Protein AF-A0A816EN63-F1 (afdb_monomer)

pLDDT: mean 78.24, std 18.58, range [27.27, 96.75]

Secondary structure (DSSP, 8-state):
-HHHHHHT----------HHHHHHHHHHHHHHHHHHHHHHHHHHHHHHT-PPP-----SS--HHHHHHHHHH-SS----B-S-SEEEGGGT--------GGGGSGGGSHHHHHHHHH---SSTTGGG-HHHHHHHHHHHHHHHHHHHHHHHHHHHHHHHH-EEE-SB---HHHHHHHHHHHHHHHHHHHHHHHHHHHHHHHHHHHHTTTTTGGGTT------------------

Organism: Adineta ricciae (NCBI:txid249248)

Sequence (234 aa):
MVKIFILKWNIFNSYSTDEYKEKNEILSTRIYIIVLFLSLTLFCSFLSFEKQIKTISFSNPSQTQFDELQNNSLDQLQCPCTQISVKYSEFIQFRPTYHQICSSIFVSSDWDKWGMNWKGQGPCSSSDFINQAHNYFYLLSEYCQLSQDLVLKELEQFYVMQYITSGVIQFKQFNSEIKSLIENFKVKTQKSLKTQLNIIQSVIFNNQLLSHLRIGMSYQIQCCNTILRSNIYR

Structure (mmCIF, N/CA/C/O backbone):
data_AF-A0A816EN63-F1
#
_entry.id   AF-A0A816EN63-F1
#
loop_
_atom_site.group_PDB
_atom_site.id
_atom_site.type_symbol
_atom_site.label_atom_id
_atom_site.label_alt_id
_atom_site.label_comp_id
_atom_site.label_asym_id
_atom_site.label_entity_id
_atom_site.label_seq_id
_atom_site.pdbx_PDB_ins_code
_atom_site.Cartn_x
_atom_site.Cartn_y
_atom_site.Cartn_z
_atom_site.occupancy
_atom_site.B_iso_or_equiv
_atom_site.auth_seq_id
_atom_site.auth_comp_id
_atom_site.auth_asym_id
_atom_site.auth_atom_id
_atom_site.pdbx_PDB_model_num
ATOM 1 N N . MET A 1 1 ? -55.232 0.204 67.627 1.00 49.00 1 MET A N 1
ATOM 2 C CA . MET A 1 1 ? -54.343 -0.854 68.163 1.00 49.00 1 MET A CA 1
ATOM 3 C C . MET A 1 1 ? -52.882 -0.677 67.744 1.00 49.00 1 MET A C 1
ATOM 5 O O . MET A 1 1 ? -52.039 -0.605 68.624 1.00 49.00 1 MET A O 1
ATOM 9 N N . VAL A 1 2 ? -52.571 -0.488 66.455 1.00 54.09 2 VAL A N 1
ATOM 10 C CA . VAL A 1 2 ? -51.182 -0.361 65.946 1.00 54.09 2 VAL A CA 1
ATOM 11 C C . VAL A 1 2 ? -50.385 0.814 66.551 1.00 54.09 2 VAL A C 1
ATOM 13 O O . VAL A 1 2 ? -49.246 0.631 66.963 1.00 54.09 2 VAL A O 1
ATOM 16 N N . LYS A 1 3 ? -50.992 2.003 66.711 1.00 54.25 3 LYS A N 1
ATOM 17 C CA . LYS A 1 3 ? -50.332 3.178 67.330 1.00 54.25 3 LYS A CA 1
ATOM 18 C C . LYS A 1 3 ? -49.832 2.929 68.761 1.00 54.25 3 LYS A C 1
ATOM 20 O O . LYS A 1 3 ? -48.777 3.429 69.126 1.00 54.25 3 LYS A O 1
ATOM 25 N N . ILE A 1 4 ? -50.579 2.164 69.560 1.00 57.09 4 ILE A N 1
ATOM 26 C CA . ILE A 1 4 ? -50.233 1.880 70.965 1.00 57.09 4 ILE A CA 1
ATOM 27 C C . ILE A 1 4 ? -49.061 0.897 71.032 1.00 57.09 4 ILE A C 1
ATOM 29 O O . ILE A 1 4 ? -48.175 1.048 71.868 1.00 57.09 4 ILE A O 1
ATOM 33 N N . PHE A 1 5 ? -49.035 -0.066 70.110 1.00 58.91 5 PHE A N 1
ATOM 34 C CA . PHE A 1 5 ? -47.978 -1.067 70.014 1.00 58.91 5 PHE A CA 1
ATOM 35 C C . PHE A 1 5 ? -46.634 -0.441 69.615 1.00 58.91 5 PHE A C 1
ATOM 37 O O . PHE A 1 5 ? -45.611 -0.739 70.218 1.00 58.91 5 PHE A O 1
ATOM 44 N N . ILE A 1 6 ? -46.653 0.509 68.672 1.00 60.31 6 ILE A N 1
ATOM 45 C CA . ILE A 1 6 ? -45.460 1.264 68.250 1.00 60.31 6 ILE A CA 1
ATOM 46 C C . ILE A 1 6 ? -44.937 2.166 69.382 1.00 60.31 6 ILE A C 1
ATOM 48 O O . ILE A 1 6 ? -43.730 2.336 69.536 1.00 60.31 6 ILE A O 1
ATOM 52 N N . LEU A 1 7 ? -45.828 2.736 70.204 1.00 61.41 7 LEU A N 1
ATOM 53 C CA . LEU A 1 7 ? -45.438 3.645 71.288 1.00 61.41 7 LEU A CA 1
ATOM 54 C C . LEU A 1 7 ? -44.690 2.950 72.436 1.00 61.41 7 LEU A C 1
ATOM 56 O O . LEU A 1 7 ? -43.852 3.604 73.059 1.00 61.41 7 LEU A O 1
ATOM 60 N N . LYS A 1 8 ? -44.965 1.661 72.687 1.00 67.69 8 LYS A N 1
ATOM 61 C CA . LYS A 1 8 ? -44.362 0.845 73.760 1.00 67.69 8 LYS A CA 1
ATOM 62 C C . LYS A 1 8 ? -43.229 -0.071 73.291 1.00 67.69 8 LYS A C 1
ATOM 64 O O . LYS A 1 8 ? -42.800 -0.946 74.037 1.00 67.69 8 LYS A O 1
ATOM 69 N N . TRP A 1 9 ? -42.775 0.075 72.050 1.00 72.06 9 TRP A N 1
ATOM 70 C CA . TRP A 1 9 ? -41.794 -0.849 71.503 1.00 72.06 9 TRP A CA 1
ATOM 71 C C . TRP A 1 9 ? -40.393 -0.555 72.054 1.00 72.06 9 TRP A C 1
ATOM 73 O O . TRP A 1 9 ? -39.875 0.552 71.900 1.00 72.06 9 TRP A O 1
ATOM 83 N N . ASN A 1 10 ? -39.808 -1.555 72.709 1.00 80.81 10 ASN A N 1
ATOM 84 C CA . ASN A 1 10 ? -38.476 -1.536 73.297 1.00 80.81 10 ASN A CA 1
ATOM 85 C C . ASN A 1 10 ? -37.739 -2.801 72.834 1.00 80.81 10 ASN A C 1
ATOM 87 O O . ASN A 1 10 ? -38.245 -3.905 73.024 1.00 80.81 10 ASN A O 1
ATOM 91 N N . ILE A 1 11 ? -36.582 -2.646 72.188 1.00 82.25 11 ILE A N 1
ATOM 92 C CA . ILE A 1 11 ? -35.767 -3.781 71.718 1.00 82.25 11 ILE A CA 1
ATOM 93 C C . ILE A 1 11 ? -34.976 -4.405 72.878 1.00 82.25 11 ILE A C 1
ATOM 95 O O . ILE A 1 11 ? -34.593 -5.574 72.816 1.00 82.25 11 ILE A O 1
ATOM 99 N N . PHE A 1 12 ? -34.739 -3.647 73.949 1.00 79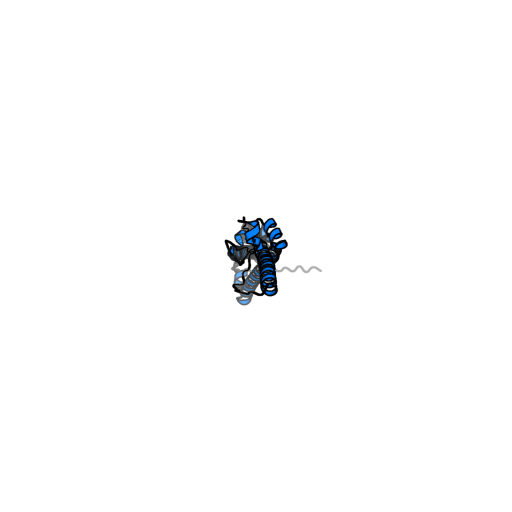.06 12 PHE A N 1
ATOM 100 C CA . PHE A 1 12 ? -34.016 -4.130 75.114 1.00 79.06 12 PHE A CA 1
ATOM 101 C C . PHE A 1 12 ? -34.919 -5.046 75.946 1.00 79.06 12 PHE A C 1
ATOM 103 O O . PHE A 1 12 ? -35.987 -4.652 76.406 1.00 79.06 12 PHE A O 1
ATOM 110 N N . ASN A 1 13 ? -34.478 -6.287 76.153 1.00 68.44 13 ASN A N 1
ATOM 111 C CA . ASN A 1 13 ? -35.171 -7.267 76.989 1.00 68.44 13 ASN A CA 1
ATOM 112 C C . ASN A 1 13 ? -34.760 -7.101 78.461 1.00 68.44 13 ASN A C 1
ATOM 114 O O . ASN A 1 13 ? -34.135 -7.988 79.046 1.00 68.44 13 ASN A O 1
ATOM 118 N N . SER A 1 14 ? -35.007 -5.921 79.032 1.00 65.44 14 SER A N 1
ATOM 119 C CA . SER A 1 14 ? -34.707 -5.652 80.437 1.00 65.44 14 SER A CA 1
ATOM 120 C C . SER A 1 14 ? -35.988 -5.773 81.272 1.00 65.44 14 SER A C 1
ATOM 122 O O . SER A 1 14 ? -36.983 -5.102 81.024 1.00 65.44 14 SER A O 1
ATOM 124 N N . TYR A 1 15 ? -35.980 -6.641 82.288 1.00 65.75 15 TYR A N 1
ATOM 125 C CA . TYR A 1 15 ? -37.052 -6.731 83.294 1.00 65.75 15 TYR A CA 1
ATOM 126 C C . TYR A 1 15 ? -36.848 -5.680 84.401 1.00 65.75 15 TYR A C 1
ATOM 128 O O . TYR A 1 15 ? -36.952 -5.971 85.591 1.00 65.75 15 TYR A O 1
ATOM 136 N N . SER A 1 16 ? -36.437 -4.473 84.010 1.00 60.72 16 SER A N 1
ATOM 137 C CA . SER A 1 16 ? -36.107 -3.379 84.920 1.00 60.72 16 SER A CA 1
ATOM 138 C C . SER A 1 16 ? -37.367 -2.837 85.595 1.00 60.72 16 SER A C 1
ATOM 140 O O . SER A 1 16 ? -38.301 -2.440 84.911 1.00 60.72 16 SER A O 1
ATOM 142 N N . THR A 1 17 ? -37.383 -2.755 86.926 1.00 66.81 17 THR A N 1
ATOM 143 C CA . THR A 1 17 ? -38.425 -2.037 87.686 1.00 66.81 17 THR A CA 1
ATOM 144 C C . THR A 1 17 ? -38.179 -0.524 87.759 1.00 66.81 17 THR A C 1
ATOM 146 O O . THR A 1 17 ? -39.012 0.206 88.292 1.00 66.81 17 THR A O 1
ATOM 149 N N . ASP A 1 18 ? -37.043 -0.049 87.233 1.00 78.31 18 ASP A N 1
ATOM 150 C CA . ASP A 1 18 ? -36.669 1.365 87.169 1.00 78.31 18 ASP A CA 1
ATOM 151 C C . ASP A 1 18 ? -37.266 2.040 85.921 1.00 78.31 18 ASP A C 1
ATOM 153 O O . ASP A 1 18 ? -36.868 1.761 84.783 1.00 78.31 18 ASP A O 1
ATOM 157 N N . GLU A 1 19 ? -38.204 2.960 86.163 1.00 79.19 19 GLU A N 1
ATOM 158 C CA . GLU A 1 19 ? -38.922 3.736 85.147 1.00 79.19 19 GLU A CA 1
ATOM 159 C C . GLU A 1 19 ? -37.983 4.619 84.302 1.00 79.19 19 GLU A C 1
ATOM 161 O O . GLU A 1 19 ? -38.233 4.854 83.116 1.00 79.19 19 GLU A O 1
ATOM 166 N N . TYR A 1 20 ? -36.882 5.113 84.882 1.00 81.75 20 TYR A N 1
ATOM 167 C CA . TYR A 1 20 ? -35.918 5.951 84.164 1.00 81.75 20 TYR A CA 1
ATOM 168 C C . TYR A 1 20 ? -35.149 5.136 83.122 1.00 81.75 20 TYR A C 1
ATOM 170 O O . TYR A 1 20 ? -34.936 5.581 81.988 1.00 81.75 20 TYR A O 1
ATOM 178 N N . LYS A 1 21 ? -34.780 3.906 83.487 1.00 81.69 21 LYS A N 1
ATOM 179 C CA . LYS A 1 21 ? -34.095 2.973 82.596 1.00 81.69 21 LYS A CA 1
ATOM 180 C C . LYS A 1 21 ? -34.995 2.539 81.438 1.00 81.69 21 LYS A C 1
ATOM 182 O O . LYS A 1 21 ? -34.560 2.604 80.290 1.00 81.69 21 LYS A O 1
ATOM 187 N N . GLU A 1 22 ? -36.258 2.210 81.710 1.00 81.75 22 GLU A N 1
ATOM 188 C CA . GLU A 1 22 ? -37.233 1.831 80.675 1.00 81.75 22 GLU A CA 1
ATOM 189 C C . GLU A 1 22 ? -37.443 2.956 79.641 1.00 81.75 22 GLU A C 1
ATOM 191 O O . GLU A 1 22 ? -37.424 2.721 78.430 1.00 81.75 22 GLU A O 1
ATOM 196 N N . LYS A 1 23 ? -37.556 4.214 80.093 1.00 82.62 23 LYS A N 1
ATOM 197 C CA . LYS A 1 23 ? -37.689 5.377 79.195 1.00 82.62 23 LYS A CA 1
ATOM 198 C C . LYS A 1 23 ? -36.472 5.561 78.284 1.00 82.62 23 LYS A C 1
ATOM 200 O O . LYS A 1 23 ? -36.644 5.835 77.093 1.00 82.62 23 LYS A O 1
ATOM 205 N N . ASN A 1 24 ? -35.260 5.389 78.812 1.00 84.69 24 ASN A N 1
ATOM 206 C CA . ASN A 1 24 ? -34.030 5.496 78.023 1.00 84.69 24 ASN A CA 1
ATOM 207 C C . ASN A 1 24 ? -33.871 4.352 77.016 1.00 84.69 24 ASN A C 1
ATOM 209 O O . ASN A 1 24 ? -33.383 4.580 75.908 1.00 84.69 24 ASN A O 1
ATOM 213 N N . GLU A 1 25 ? -34.312 3.143 77.356 1.00 85.69 25 GLU A N 1
ATOM 214 C CA . GLU A 1 25 ? -34.309 1.993 76.448 1.00 85.69 25 GLU A CA 1
ATOM 215 C C . GLU A 1 25 ? -35.297 2.179 75.281 1.00 85.69 25 GLU A C 1
ATOM 217 O O . GLU A 1 25 ? -34.937 1.960 74.118 1.00 85.69 25 GLU A O 1
ATOM 222 N N . ILE A 1 26 ? -36.504 2.695 75.554 1.00 84.19 26 ILE A N 1
ATOM 223 C CA . ILE A 1 26 ? -37.482 3.066 74.516 1.00 84.19 26 ILE A CA 1
ATOM 224 C C . ILE A 1 26 ? -36.929 4.185 73.618 1.00 84.19 26 ILE A C 1
ATOM 226 O O . ILE A 1 26 ? -37.041 4.112 72.392 1.00 84.19 26 ILE A O 1
ATOM 230 N N . LEU A 1 27 ? -36.311 5.222 74.196 1.00 85.38 27 LEU A N 1
ATOM 231 C CA . LEU A 1 27 ? -35.716 6.321 73.426 1.00 85.38 27 LEU A CA 1
ATOM 232 C C . LEU A 1 27 ? -34.559 5.830 72.542 1.00 85.38 27 LEU A C 1
ATOM 234 O O . LEU A 1 27 ? -34.509 6.160 71.357 1.00 85.38 27 LEU A O 1
ATOM 238 N N . SER A 1 28 ? -33.680 4.991 73.091 1.00 88.62 28 SER A N 1
ATOM 239 C CA . SER A 1 28 ? -32.556 4.389 72.365 1.00 88.62 28 SER A CA 1
ATOM 240 C C . SER A 1 28 ? -33.037 3.489 71.228 1.00 88.62 28 SER A C 1
ATOM 242 O O . SER A 1 28 ? -32.502 3.557 70.125 1.00 88.62 28 SER A O 1
ATOM 244 N N . THR A 1 29 ? -34.105 2.717 71.454 1.00 88.38 29 THR A N 1
ATOM 245 C CA . THR A 1 29 ? -34.769 1.910 70.419 1.00 88.38 29 THR A CA 1
ATOM 246 C C . THR A 1 29 ? -35.270 2.784 69.264 1.00 88.38 29 THR A C 1
ATOM 248 O O . THR A 1 29 ? -35.043 2.465 68.097 1.00 88.38 29 THR A O 1
ATOM 251 N N . ARG A 1 30 ? -35.904 3.927 69.561 1.00 86.25 30 ARG A N 1
ATOM 252 C CA . ARG A 1 30 ? -36.389 4.864 68.530 1.00 86.25 30 ARG A CA 1
ATOM 253 C C . ARG A 1 30 ? -35.245 5.476 67.727 1.00 86.25 30 ARG A C 1
ATOM 255 O O . ARG A 1 30 ? -35.325 5.511 66.502 1.00 86.25 30 ARG A O 1
ATOM 262 N N . ILE A 1 31 ? -34.185 5.925 68.401 1.00 90.31 31 ILE A N 1
ATOM 263 C CA . ILE A 1 31 ? -32.995 6.483 67.744 1.00 90.31 31 ILE A CA 1
ATOM 264 C C . ILE A 1 31 ? -32.343 5.424 66.850 1.00 90.31 31 ILE A C 1
ATOM 266 O O . ILE A 1 31 ? -32.051 5.712 65.692 1.00 90.31 31 ILE A O 1
ATOM 270 N N . TYR A 1 32 ? -32.186 4.192 67.343 1.00 91.88 32 TYR A N 1
ATOM 271 C CA . TYR A 1 32 ? -31.631 3.082 66.568 1.00 91.88 32 TYR A CA 1
ATOM 272 C C . TYR A 1 32 ? -32.427 2.824 65.284 1.00 91.88 32 TYR A C 1
ATOM 274 O O . TYR A 1 32 ? -31.838 2.762 64.209 1.00 91.88 32 TYR A O 1
ATOM 282 N N . ILE A 1 33 ? -33.760 2.740 65.370 1.00 89.88 33 ILE A N 1
ATOM 283 C CA . ILE A 1 33 ? -34.621 2.516 64.198 1.00 89.88 33 ILE A CA 1
ATOM 284 C C . ILE A 1 33 ? -34.499 3.669 63.193 1.00 89.88 33 ILE A C 1
ATOM 286 O O . ILE A 1 33 ? -34.415 3.419 61.993 1.00 89.88 33 ILE A O 1
ATOM 290 N N . ILE A 1 34 ? -34.455 4.923 63.660 1.00 92.00 34 ILE A N 1
ATOM 291 C CA . ILE A 1 34 ? -34.279 6.096 62.786 1.00 92.00 34 ILE A CA 1
ATOM 292 C C . ILE A 1 34 ? -32.929 6.030 62.064 1.00 92.00 34 ILE A C 1
ATOM 294 O O . ILE A 1 34 ? -32.875 6.202 60.848 1.00 92.00 34 ILE A O 1
ATOM 298 N N . VAL A 1 35 ? -31.845 5.746 62.789 1.00 94.12 35 VAL A N 1
ATOM 299 C CA . VAL A 1 35 ? -30.495 5.633 62.217 1.00 94.12 35 VAL A CA 1
ATOM 300 C C . VAL A 1 35 ? -30.407 4.466 61.233 1.00 94.12 35 VAL A C 1
ATOM 302 O O . VAL A 1 35 ? -29.826 4.623 60.162 1.00 94.12 35 VAL A O 1
ATOM 305 N N . LEU A 1 36 ? -31.019 3.324 61.556 1.00 93.44 36 LEU A N 1
ATOM 306 C CA . LEU A 1 36 ? -31.084 2.156 60.678 1.00 93.44 36 LEU A CA 1
ATOM 307 C C . LEU A 1 36 ? -31.845 2.470 59.386 1.00 93.44 36 LEU A C 1
ATOM 309 O O . LEU A 1 36 ? -31.411 2.098 58.300 1.00 93.44 36 LEU A O 1
ATOM 313 N N . PHE A 1 37 ? -32.969 3.180 59.484 1.00 95.25 37 PHE A N 1
ATOM 314 C CA . PHE A 1 37 ? -33.729 3.569 58.303 1.00 95.25 37 PHE A CA 1
ATOM 315 C C . PHE A 1 37 ? -32.931 4.552 57.437 1.00 95.25 37 PHE A C 1
ATOM 317 O O . PHE A 1 37 ? -32.853 4.383 56.220 1.00 95.25 37 PHE A O 1
ATOM 324 N N . LEU A 1 38 ? -32.269 5.538 58.051 1.00 96.31 38 LEU A N 1
ATOM 325 C CA . LEU A 1 38 ? -31.403 6.488 57.347 1.00 96.31 38 LEU A CA 1
ATOM 326 C C . LEU A 1 38 ? -30.230 5.790 56.644 1.00 96.31 38 LEU A C 1
ATOM 328 O O . LEU A 1 38 ? -29.975 6.074 55.474 1.00 96.31 38 LEU A O 1
ATOM 332 N N . SER A 1 39 ? -29.551 4.852 57.311 1.00 95.81 39 SER A N 1
ATOM 333 C CA . SER A 1 39 ? -28.426 4.118 56.720 1.00 95.81 39 SER A CA 1
ATOM 334 C C . SER A 1 39 ? -28.864 3.230 55.554 1.00 95.81 39 SER A C 1
ATOM 336 O O . SER A 1 39 ? -28.215 3.242 54.508 1.00 95.81 39 SER A O 1
ATOM 338 N N . LEU A 1 40 ? -30.003 2.540 55.678 1.00 95.81 40 LEU A N 1
ATOM 339 C CA . LEU A 1 40 ? -30.596 1.760 54.589 1.00 95.81 40 LEU A CA 1
ATOM 340 C C . LEU A 1 40 ? -30.977 2.645 53.399 1.00 95.81 40 LEU A C 1
ATOM 342 O O . LEU A 1 40 ? -30.726 2.279 52.254 1.00 95.81 40 LEU A O 1
ATOM 346 N N . THR A 1 41 ? -31.531 3.832 53.653 1.00 94.69 41 THR A N 1
ATOM 347 C CA . THR A 1 41 ? -31.922 4.764 52.584 1.00 94.69 41 THR A CA 1
ATOM 348 C C . THR A 1 41 ? -30.699 5.284 51.823 1.00 94.69 41 THR A C 1
ATOM 350 O O . THR A 1 41 ? -30.710 5.328 50.591 1.00 94.69 41 THR A O 1
ATOM 353 N N . LEU A 1 42 ? -29.621 5.629 52.537 1.00 94.75 42 LEU A N 1
ATOM 354 C CA . LEU A 1 42 ? -28.346 6.030 51.937 1.00 94.75 42 LEU A CA 1
ATOM 355 C C . LEU A 1 42 ? -27.731 4.897 51.109 1.00 94.75 42 LEU A C 1
ATOM 357 O O . LEU A 1 42 ? -27.297 5.130 49.982 1.00 94.75 42 LEU A O 1
ATOM 361 N N . PHE A 1 43 ? -27.750 3.669 51.631 1.00 93.56 43 PHE A N 1
ATOM 362 C CA . PHE A 1 43 ? -27.238 2.493 50.932 1.00 93.56 43 PHE A CA 1
ATOM 363 C C . PHE A 1 43 ? -28.025 2.191 49.647 1.00 93.56 43 PHE A C 1
ATOM 365 O O . PHE A 1 43 ? -27.431 2.042 48.581 1.00 93.56 43 PHE A O 1
ATOM 372 N N . CYS A 1 44 ? -29.360 2.191 49.704 1.00 91.50 44 CYS A N 1
ATOM 373 C CA . CYS A 1 44 ? -30.211 2.003 48.524 1.00 91.50 44 CYS A CA 1
ATOM 374 C C . CYS A 1 44 ? -30.010 3.107 47.479 1.00 91.50 44 CYS A C 1
ATOM 376 O O . CYS A 1 44 ? -30.003 2.836 46.277 1.00 91.50 44 CYS A O 1
ATOM 378 N N . SER A 1 45 ? -29.828 4.350 47.930 1.00 89.31 45 SER A N 1
ATOM 379 C CA . SER A 1 45 ? -29.537 5.475 47.041 1.00 89.31 45 SER A CA 1
ATOM 380 C C . SER A 1 45 ? -28.198 5.271 46.336 1.00 89.31 45 SER A C 1
ATOM 382 O O . SER A 1 45 ? -28.137 5.384 45.117 1.00 89.31 45 SER A O 1
ATOM 384 N N . PHE A 1 46 ? -27.146 4.899 47.073 1.00 89.62 46 PHE A N 1
ATOM 385 C CA . PHE A 1 46 ? -25.823 4.618 46.512 1.00 89.62 46 PHE A CA 1
ATOM 386 C C . PHE A 1 46 ? -25.870 3.536 45.424 1.00 89.62 46 PHE A C 1
ATOM 388 O O . PHE A 1 46 ? -25.357 3.758 44.331 1.00 89.62 46 PHE A O 1
ATOM 395 N N . LEU A 1 47 ? -26.562 2.421 45.684 1.00 87.94 47 LEU A N 1
ATOM 396 C CA . LEU A 1 47 ? -26.760 1.356 44.693 1.00 87.94 47 LEU A CA 1
ATOM 397 C C . LEU A 1 47 ? -27.551 1.828 43.462 1.00 87.94 47 LEU A C 1
ATOM 399 O O . LEU A 1 47 ? -27.303 1.377 42.351 1.00 87.94 47 LEU A O 1
ATOM 403 N N . SER A 1 48 ? -28.492 2.758 43.640 1.00 83.75 48 SER A N 1
ATOM 404 C CA . SER A 1 48 ? -29.296 3.299 42.534 1.00 83.75 48 SER A CA 1
ATOM 405 C C . SER A 1 48 ? -28.519 4.279 41.647 1.00 83.75 48 SER A C 1
ATOM 407 O O . SER A 1 48 ? -28.861 4.446 40.478 1.00 83.75 48 SER A O 1
ATOM 409 N N . PHE A 1 49 ? -27.487 4.938 42.184 1.00 80.44 49 PHE A N 1
ATOM 410 C CA . PHE A 1 49 ? -26.637 5.877 41.441 1.00 80.44 49 PHE A CA 1
ATOM 411 C C . PHE A 1 49 ? -25.491 5.202 40.680 1.00 80.44 49 PHE A C 1
ATOM 413 O O . PHE A 1 49 ? -24.740 5.891 39.981 1.00 80.44 49 PHE A O 1
ATOM 420 N N . GLU A 1 50 ? -25.342 3.881 40.786 1.00 81.75 50 GLU A N 1
ATOM 421 C CA . GLU A 1 50 ? -24.311 3.157 40.059 1.00 81.75 50 GLU A CA 1
ATOM 422 C C . GLU A 1 50 ? -24.551 3.290 38.546 1.00 81.75 50 GLU A C 1
ATOM 424 O O . GLU A 1 50 ? -25.569 2.867 37.991 1.00 81.75 50 GLU A O 1
ATOM 429 N N . LYS A 1 51 ? -23.626 3.972 37.863 1.00 77.19 51 LYS A N 1
ATOM 430 C CA . LYS A 1 51 ? -23.744 4.240 36.430 1.00 77.19 51 LYS A CA 1
ATOM 431 C C . LYS A 1 51 ? -23.594 2.936 35.660 1.00 77.19 51 LYS A C 1
ATOM 433 O O . LYS A 1 51 ? -22.555 2.286 35.723 1.00 77.19 51 LYS A O 1
ATOM 438 N N . GLN A 1 52 ? -24.598 2.604 34.858 1.00 74.25 52 GLN A N 1
ATOM 439 C CA . GLN A 1 52 ? -24.499 1.493 33.921 1.00 74.25 52 GLN A CA 1
ATOM 440 C C . GLN A 1 52 ? -23.655 1.903 32.715 1.00 74.25 52 GLN A C 1
ATOM 442 O O . GLN A 1 52 ? -24.015 2.821 31.974 1.00 74.25 52 GLN A O 1
ATOM 447 N N . ILE A 1 53 ? -22.546 1.200 32.498 1.00 76.81 53 ILE A N 1
ATOM 448 C CA . ILE A 1 53 ? -21.783 1.299 31.254 1.00 76.81 53 ILE A CA 1
ATOM 449 C C . ILE A 1 53 ? -22.573 0.553 30.178 1.00 76.81 53 ILE A C 1
ATOM 451 O O . ILE A 1 53 ? -22.896 -0.623 30.338 1.00 76.81 53 ILE A O 1
ATOM 455 N N . LYS A 1 54 ? -22.902 1.242 29.083 1.00 78.19 54 LYS A N 1
ATOM 456 C CA . LYS A 1 54 ? -23.541 0.634 27.913 1.00 78.19 54 LYS A CA 1
ATOM 457 C C . LYS A 1 54 ? -22.551 0.588 26.763 1.00 78.19 54 LYS A C 1
ATOM 459 O O . LYS A 1 54 ? -22.018 1.618 26.362 1.00 78.19 54 LYS A O 1
ATOM 464 N N . THR A 1 55 ? -22.355 -0.600 26.210 1.00 81.69 55 THR A N 1
ATOM 465 C CA . THR A 1 55 ? -21.598 -0.789 24.974 1.00 81.69 55 THR A CA 1
ATOM 466 C C . THR A 1 55 ? -22.530 -0.582 23.785 1.00 81.69 55 THR A C 1
ATOM 468 O O . THR A 1 55 ? -23.567 -1.236 23.687 1.00 81.69 55 THR A O 1
ATOM 471 N N . ILE A 1 56 ? -22.163 0.332 22.887 1.00 83.75 56 ILE A N 1
ATOM 472 C CA . ILE A 1 56 ? -22.864 0.575 21.622 1.00 83.75 56 ILE A CA 1
ATOM 473 C C . ILE A 1 56 ? -21.973 0.039 20.504 1.00 83.75 56 ILE A C 1
ATOM 475 O O . ILE A 1 56 ? -20.783 0.347 20.465 1.00 83.75 56 ILE A O 1
ATOM 479 N N . SER A 1 57 ? -22.537 -0.771 19.612 1.00 84.19 57 SER A N 1
ATOM 480 C CA . SER A 1 57 ? -21.825 -1.337 18.469 1.00 84.19 57 SER A CA 1
ATOM 481 C C . SER A 1 57 ? -22.338 -0.749 17.157 1.00 84.19 57 SER A C 1
ATOM 483 O O . SER A 1 57 ? -23.536 -0.536 16.972 1.00 84.19 57 SER A O 1
ATOM 485 N N . PHE A 1 58 ? -21.411 -0.507 16.233 1.00 84.44 58 PHE A N 1
ATOM 486 C CA . PHE A 1 58 ? -21.693 -0.045 14.877 1.00 84.44 58 PHE A CA 1
ATOM 487 C C . PHE A 1 58 ? -21.056 -1.020 13.888 1.00 84.44 58 PHE A C 1
ATOM 489 O O . PHE A 1 58 ? -19.871 -1.333 13.999 1.00 84.44 58 PHE A O 1
ATOM 496 N N . SER A 1 59 ? -21.828 -1.509 12.920 1.00 85.56 59 SER A N 1
ATOM 497 C CA . SER A 1 59 ? -21.312 -2.345 11.833 1.00 85.56 59 SER A CA 1
ATOM 498 C C . SER A 1 59 ? -20.883 -1.472 10.658 1.00 85.56 59 SER A C 1
ATOM 500 O O . SER A 1 59 ? -21.702 -0.697 10.168 1.00 85.56 59 SER A O 1
ATOM 502 N N . ASN A 1 60 ? -19.647 -1.640 10.177 1.00 84.38 60 ASN A N 1
ATOM 503 C CA . ASN A 1 60 ? -19.093 -0.924 9.018 1.00 84.38 60 ASN A CA 1
ATOM 504 C C . ASN A 1 60 ? -19.318 0.602 9.082 1.00 84.38 60 ASN A C 1
ATOM 506 O O . ASN A 1 60 ? -20.011 1.152 8.221 1.00 84.38 60 ASN A O 1
ATOM 510 N N . PRO A 1 61 ? -18.781 1.292 10.108 1.00 87.94 61 PRO A N 1
ATOM 511 C CA . PRO A 1 61 ? -18.925 2.738 10.212 1.00 87.94 61 PRO A CA 1
ATOM 512 C C . PRO A 1 61 ? -18.297 3.432 8.999 1.00 87.94 61 PRO A C 1
ATOM 514 O O . PRO A 1 61 ? -17.271 3.000 8.470 1.00 87.94 61 PRO A O 1
ATOM 517 N N . SER A 1 62 ? -18.904 4.535 8.570 1.00 89.44 62 SER A N 1
ATOM 518 C CA . SER A 1 62 ? -18.280 5.427 7.588 1.00 89.44 62 SER A CA 1
ATOM 519 C C . SER A 1 62 ? -17.045 6.118 8.179 1.00 89.44 62 SER A C 1
ATOM 521 O O . SER A 1 62 ? -16.931 6.269 9.397 1.00 89.44 62 SER A O 1
ATOM 523 N N . GLN A 1 63 ? -16.137 6.593 7.318 1.00 86.62 63 GLN A N 1
ATOM 524 C CA . GLN A 1 63 ? -14.934 7.317 7.752 1.00 86.62 63 GLN A CA 1
ATOM 525 C C . GLN A 1 63 ? -15.277 8.522 8.642 1.00 86.62 63 GLN A C 1
ATOM 527 O O . GLN A 1 63 ? -14.648 8.719 9.674 1.00 86.62 63 GLN A O 1
ATOM 532 N N . THR A 1 64 ? -16.313 9.287 8.288 1.00 88.06 64 THR A N 1
ATOM 533 C CA . THR A 1 64 ? -16.747 10.457 9.064 1.00 88.06 64 THR A CA 1
ATOM 534 C C . THR A 1 64 ? -17.269 10.067 10.443 1.00 88.06 64 THR A C 1
ATOM 536 O O . THR A 1 64 ? -16.917 10.708 11.425 1.00 88.06 64 THR A O 1
ATOM 539 N N . GLN A 1 65 ? -18.044 8.982 10.542 1.00 87.94 65 GLN A N 1
ATOM 540 C CA . GLN A 1 65 ? -18.514 8.465 11.831 1.00 87.94 65 GLN A CA 1
ATOM 541 C C . GLN A 1 65 ? -17.357 7.977 12.701 1.00 87.94 65 GLN A C 1
ATOM 543 O O . GLN A 1 65 ? -17.354 8.224 13.902 1.00 87.94 65 GLN A O 1
ATOM 548 N N . PHE A 1 66 ? -16.374 7.294 12.109 1.00 89.00 66 PHE A N 1
ATOM 549 C CA . PHE A 1 66 ? -15.170 6.890 12.828 1.00 89.00 66 PHE A CA 1
ATOM 550 C C . PHE A 1 66 ? -14.407 8.110 13.355 1.00 89.00 66 PHE A C 1
ATOM 552 O O . PHE A 1 66 ? -14.081 8.152 14.537 1.00 89.00 66 PHE A O 1
ATOM 559 N N . ASP A 1 67 ? -14.181 9.120 12.514 1.00 86.94 67 ASP A N 1
ATOM 560 C CA . ASP A 1 67 ? -13.455 10.329 12.902 1.00 86.94 67 ASP A CA 1
ATOM 561 C C . ASP A 1 67 ? -14.194 11.102 14.014 1.00 86.94 67 ASP A C 1
ATOM 563 O O . ASP A 1 67 ? -13.575 11.555 14.977 1.00 86.94 67 ASP A O 1
ATOM 567 N N . GLU A 1 68 ? -15.523 11.207 13.939 1.00 87.62 68 GLU A N 1
ATOM 568 C CA . GLU A 1 68 ? -16.355 11.798 14.996 1.00 87.62 68 GLU A CA 1
ATOM 569 C C . GLU A 1 68 ? -16.275 11.004 16.306 1.00 87.62 68 GLU A C 1
ATOM 571 O O . GLU A 1 68 ? -16.068 11.586 17.373 1.00 87.62 68 GLU A O 1
ATOM 576 N N . LEU A 1 69 ? -16.412 9.676 16.248 1.00 87.00 69 LEU A N 1
ATOM 577 C CA . LEU A 1 69 ? -16.350 8.810 17.426 1.00 87.00 69 LEU A CA 1
ATOM 578 C C . LEU A 1 69 ? -14.969 8.835 18.079 1.00 87.00 69 LEU A C 1
ATOM 580 O O . LEU A 1 69 ? -14.891 8.904 19.304 1.00 87.00 69 LEU A O 1
ATOM 584 N N . GLN A 1 70 ? -13.903 8.828 17.280 1.00 85.69 70 GLN A N 1
ATOM 585 C CA . GLN A 1 70 ? -12.519 8.906 17.743 1.00 85.69 70 GLN A CA 1
ATOM 586 C C . GLN A 1 70 ? -12.219 10.257 18.409 1.00 85.69 70 GLN A C 1
ATOM 588 O O . GLN A 1 70 ? -11.517 10.297 19.416 1.00 85.69 70 GLN A O 1
ATOM 593 N N . ASN A 1 71 ? -12.759 11.359 17.880 1.00 83.00 71 ASN A N 1
ATOM 594 C CA . ASN A 1 71 ? -12.589 12.688 18.475 1.00 83.00 71 ASN A CA 1
ATOM 595 C C . ASN A 1 71 ? -13.404 12.866 19.767 1.00 83.00 71 ASN A C 1
ATOM 597 O O . ASN A 1 71 ? -12.970 13.574 20.673 1.00 83.00 71 ASN A O 1
ATOM 601 N N . ASN A 1 72 ? -14.574 12.228 19.858 1.00 81.56 72 ASN A N 1
ATOM 602 C CA . ASN A 1 72 ? -15.474 12.345 21.010 1.00 81.56 72 ASN A CA 1
ATOM 603 C C . ASN A 1 72 ? -15.185 11.324 22.126 1.00 81.56 72 ASN A C 1
ATOM 605 O O . ASN A 1 72 ? -15.557 11.557 23.275 1.00 81.56 72 ASN A O 1
ATOM 609 N N . SER A 1 73 ? -14.542 10.197 21.807 1.00 73.69 73 SER A N 1
ATOM 610 C CA . SER A 1 73 ? -14.317 9.076 22.731 1.00 73.69 73 SER A CA 1
ATOM 611 C C . SER A 1 73 ? -12.822 8.894 22.973 1.00 73.69 73 SER A C 1
ATOM 613 O O . SER A 1 73 ? -12.162 8.123 22.283 1.00 73.69 73 SER A O 1
ATOM 615 N N . LEU A 1 74 ? -12.291 9.619 23.959 1.00 60.22 74 LEU A N 1
ATOM 616 C CA . LEU A 1 74 ? -10.847 9.737 24.182 1.00 60.22 74 LEU A CA 1
ATOM 617 C C . LEU A 1 74 ? -10.130 8.418 24.537 1.00 60.22 74 LEU A C 1
ATOM 619 O O . LEU A 1 74 ? -8.968 8.299 24.171 1.00 60.22 74 LEU A O 1
ATOM 623 N N . ASP A 1 75 ? -10.781 7.414 25.151 1.00 64.81 75 ASP A N 1
ATOM 624 C CA . ASP A 1 75 ? -10.023 6.300 25.767 1.00 64.81 75 ASP A CA 1
ATOM 625 C C . ASP A 1 75 ? -10.556 4.859 25.567 1.00 64.81 75 ASP A C 1
ATOM 627 O O . ASP A 1 75 ? -9.928 3.916 26.049 1.00 64.81 75 ASP A O 1
ATOM 631 N N . GLN A 1 76 ? -11.691 4.618 24.889 1.00 73.62 76 GLN A N 1
ATOM 632 C CA . GLN A 1 76 ? -12.308 3.266 24.851 1.00 73.62 76 GLN A CA 1
ATOM 633 C C . GLN A 1 76 ? -12.902 2.828 23.501 1.00 73.62 76 GLN A C 1
ATOM 635 O O . GLN A 1 76 ? -13.715 1.902 23.453 1.00 73.62 76 GLN A O 1
ATOM 640 N N . LEU A 1 77 ? -12.509 3.449 22.385 1.00 82.38 77 LEU A N 1
ATOM 641 C CA . LEU A 1 77 ? -12.966 2.990 21.074 1.00 82.38 77 LEU A CA 1
ATOM 642 C C . LEU A 1 77 ? -12.214 1.714 20.659 1.00 82.38 77 LEU A C 1
ATOM 644 O O . LEU A 1 77 ? -10.997 1.721 20.491 1.00 82.38 77 LEU A O 1
ATOM 648 N N . GLN A 1 78 ? -12.945 0.613 20.475 1.00 84.19 78 GLN A N 1
ATOM 649 C CA . GLN A 1 78 ? -12.406 -0.634 19.930 1.00 84.19 78 GLN A CA 1
ATOM 650 C C . GLN A 1 78 ? -12.895 -0.818 18.492 1.00 84.19 78 GLN A C 1
ATOM 652 O O . GLN A 1 78 ? -14.078 -1.058 18.255 1.00 84.19 78 GLN A O 1
ATOM 657 N N . CYS A 1 79 ? -11.972 -0.731 17.532 1.00 84.06 79 CYS A N 1
ATOM 658 C CA . CYS A 1 79 ? -12.247 -0.931 16.108 1.00 84.06 79 CYS A CA 1
ATOM 659 C C . CYS A 1 79 ? -11.393 -2.078 15.546 1.00 84.06 79 CYS A C 1
ATOM 661 O O . CYS A 1 79 ? -10.377 -1.820 14.890 1.00 84.06 79 CYS A O 1
ATOM 663 N N . PRO A 1 80 ? -11.764 -3.343 15.819 1.00 83.25 80 PRO A N 1
ATOM 664 C CA . PRO A 1 80 ? -11.091 -4.482 15.216 1.00 83.25 80 PRO A CA 1
ATOM 665 C C . PRO A 1 80 ? -11.373 -4.522 13.710 1.00 83.25 80 PRO A C 1
ATOM 667 O O . PRO A 1 80 ? -12.515 -4.372 13.272 1.00 83.25 80 PRO A O 1
ATOM 670 N N . CYS A 1 81 ? -10.333 -4.751 12.913 1.00 84.62 81 CYS A N 1
ATOM 671 C CA . CYS A 1 81 ? -10.488 -4.965 11.479 1.00 84.62 81 CYS A CA 1
ATOM 672 C C . CYS A 1 81 ? -11.003 -6.383 11.208 1.00 84.62 81 CYS A C 1
ATOM 674 O O . CYS A 1 81 ? -10.500 -7.352 11.775 1.00 84.62 81 CYS A O 1
ATOM 676 N N . THR A 1 82 ? -11.959 -6.522 10.288 1.00 86.12 82 THR A N 1
ATOM 677 C CA . THR A 1 82 ? -12.359 -7.835 9.747 1.00 86.12 82 THR A CA 1
ATOM 678 C C . THR A 1 82 ? -11.239 -8.458 8.915 1.00 86.12 82 THR A C 1
ATOM 680 O O . THR A 1 82 ? -11.061 -9.673 8.911 1.00 86.12 82 THR A O 1
ATOM 683 N N . GLN A 1 83 ? -10.462 -7.609 8.243 1.00 87.50 83 GLN A N 1
ATOM 684 C CA . GLN A 1 83 ? -9.310 -7.969 7.435 1.00 87.50 83 GLN A CA 1
ATOM 685 C C . GLN A 1 83 ? -8.122 -7.095 7.850 1.00 87.50 83 GLN A C 1
ATOM 687 O O . GLN A 1 83 ? -8.158 -5.875 7.717 1.00 87.50 83 GLN A O 1
ATOM 692 N N . ILE A 1 84 ? -7.071 -7.728 8.374 1.00 90.94 84 ILE A N 1
ATOM 693 C CA . ILE A 1 84 ? -5.870 -7.041 8.881 1.00 90.94 84 ILE A CA 1
ATOM 694 C C . ILE A 1 84 ? -4.858 -6.701 7.785 1.00 90.94 84 ILE A C 1
ATOM 696 O O . ILE A 1 84 ? -3.917 -5.950 8.038 1.00 90.94 84 ILE A O 1
ATOM 700 N N . SER A 1 85 ? -5.014 -7.271 6.586 1.00 93.88 85 SER A N 1
ATOM 701 C CA . SER A 1 85 ? -4.111 -7.025 5.469 1.00 93.88 85 SER A CA 1
ATOM 702 C C . SER A 1 85 ? -4.842 -6.846 4.145 1.00 93.88 85 SER A C 1
ATOM 704 O O . SER A 1 85 ? -5.702 -7.644 3.789 1.00 93.88 85 SER A O 1
ATOM 706 N N . VAL A 1 86 ? -4.491 -5.801 3.398 1.00 93.62 86 VAL A N 1
ATOM 707 C CA . VAL A 1 86 ? -5.106 -5.459 2.104 1.00 93.62 86 VAL A CA 1
ATOM 708 C C . VAL A 1 86 ? -4.008 -5.309 1.062 1.00 93.62 86 VAL A C 1
ATOM 710 O O . VAL A 1 86 ? -2.979 -4.690 1.339 1.00 93.62 86 VAL A O 1
ATOM 713 N N . LYS A 1 87 ? -4.183 -5.875 -0.136 1.00 96.44 87 LYS A N 1
ATOM 714 C CA . LYS A 1 87 ? -3.170 -5.740 -1.192 1.00 96.44 87 LYS A CA 1
ATOM 715 C C . LYS A 1 87 ? -3.126 -4.307 -1.712 1.00 96.44 87 LYS A C 1
ATOM 717 O O . LYS A 1 87 ? -4.163 -3.675 -1.886 1.00 96.44 87 LYS A O 1
ATOM 722 N N . TYR A 1 88 ? -1.936 -3.812 -2.050 1.00 96.31 88 TYR A N 1
ATOM 723 C CA . TYR A 1 88 ? -1.786 -2.466 -2.617 1.00 96.31 88 TYR A CA 1
ATOM 724 C C . TYR A 1 88 ? -2.572 -2.278 -3.921 1.00 96.31 88 TYR A C 1
ATOM 726 O O . TYR A 1 88 ? -3.062 -1.183 -4.182 1.00 96.31 88 TYR A O 1
ATOM 734 N N . SER A 1 89 ? -2.752 -3.343 -4.708 1.00 96.06 89 SER A N 1
ATOM 735 C CA . SER A 1 89 ? -3.584 -3.335 -5.924 1.00 96.06 89 SER A CA 1
ATOM 736 C C . SER A 1 89 ? -5.051 -2.964 -5.696 1.00 96.06 89 SER A C 1
ATOM 738 O O . SER A 1 89 ? -5.711 -2.543 -6.642 1.00 96.06 89 SER A O 1
ATOM 740 N N . GLU A 1 90 ? -5.577 -3.103 -4.478 1.00 95.38 90 GLU A N 1
ATOM 741 C CA . GLU A 1 90 ? -6.987 -2.815 -4.189 1.00 95.38 90 GLU A CA 1
ATOM 742 C C . GLU A 1 90 ? -7.265 -1.316 -4.020 1.00 95.38 90 GLU A C 1
ATOM 744 O O . GLU A 1 90 ? -8.400 -0.879 -4.192 1.00 95.38 90 GLU A O 1
ATOM 749 N N . PHE A 1 91 ? -6.243 -0.516 -3.699 1.00 93.06 91 PHE A N 1
ATOM 750 C CA . PHE A 1 91 ? -6.424 0.899 -3.359 1.00 93.06 91 PHE A CA 1
ATOM 751 C C . PHE A 1 91 ? -5.390 1.849 -3.984 1.00 93.06 91 PHE A C 1
ATOM 753 O O . PHE A 1 91 ? -5.531 3.067 -3.864 1.00 93.06 91 PHE A O 1
ATOM 760 N N . ILE A 1 92 ? -4.368 1.333 -4.677 1.00 94.62 92 ILE A N 1
ATOM 761 C CA . ILE A 1 92 ? -3.380 2.126 -5.422 1.00 94.62 92 ILE A CA 1
ATOM 762 C C . ILE A 1 92 ? -3.399 1.711 -6.891 1.00 94.62 92 ILE A C 1
ATOM 764 O O . ILE A 1 92 ? -3.298 0.532 -7.219 1.00 94.62 92 ILE A O 1
ATOM 768 N N . GLN A 1 93 ? -3.432 2.703 -7.784 1.00 93.94 93 GLN A N 1
ATOM 769 C CA . GLN A 1 93 ? -3.275 2.503 -9.221 1.00 93.94 93 GLN A CA 1
ATOM 770 C C . GLN A 1 93 ? -2.210 3.453 -9.779 1.00 93.94 93 GLN A C 1
ATOM 772 O O . GLN A 1 93 ? -2.323 4.673 -9.662 1.00 93.94 93 GLN A O 1
ATOM 777 N N . PHE A 1 94 ? -1.202 2.894 -10.444 1.00 93.00 94 PHE A N 1
ATOM 778 C CA . PHE A 1 94 ? -0.218 3.643 -11.219 1.00 93.00 94 PHE A CA 1
ATOM 779 C C . PHE A 1 94 ? -0.591 3.690 -12.701 1.00 93.00 94 PHE A C 1
ATOM 781 O O . PHE A 1 94 ? -1.099 2.724 -13.269 1.00 93.00 94 PHE A O 1
ATOM 788 N N . ARG A 1 95 ? -0.278 4.822 -13.337 1.00 93.31 95 ARG A N 1
ATOM 789 C CA . ARG A 1 95 ? -0.324 5.015 -14.792 1.00 93.31 95 ARG A CA 1
ATOM 790 C C . ARG A 1 95 ? 1.039 5.538 -15.244 1.00 93.31 95 ARG A C 1
ATOM 792 O O . ARG A 1 95 ? 1.229 6.754 -15.261 1.00 93.31 95 ARG A O 1
ATOM 799 N N . PRO A 1 96 ? 2.018 4.650 -15.491 1.00 91.38 96 PRO A N 1
ATOM 800 C CA . PRO A 1 96 ? 3.356 5.080 -15.864 1.00 91.38 96 PRO A CA 1
ATOM 801 C C . PRO A 1 96 ? 3.315 5.836 -17.192 1.00 91.38 96 PRO A C 1
ATOM 803 O O . PRO A 1 96 ? 2.640 5.427 -18.136 1.00 91.38 96 PRO A O 1
ATOM 806 N N . THR A 1 97 ? 4.048 6.943 -17.256 1.00 92.31 97 THR A N 1
ATOM 807 C CA . THR A 1 97 ? 4.288 7.684 -18.491 1.00 92.31 97 THR A CA 1
ATOM 808 C C . THR A 1 97 ? 5.753 7.546 -18.870 1.00 92.31 97 THR A C 1
ATOM 810 O O . THR A 1 97 ? 6.651 7.749 -18.053 1.00 92.31 97 THR A O 1
ATOM 813 N N . TYR A 1 98 ? 5.990 7.167 -20.120 1.00 90.88 98 TYR A N 1
ATOM 814 C CA . TYR A 1 98 ? 7.333 6.983 -20.656 1.00 90.88 98 TYR A CA 1
ATOM 815 C C . TYR A 1 98 ? 7.778 8.226 -21.423 1.00 90.88 98 TYR A C 1
ATOM 817 O O . TYR A 1 98 ? 6.969 9.078 -21.799 1.00 90.88 98 TYR A O 1
ATOM 825 N N . HIS A 1 99 ? 9.085 8.342 -21.648 1.00 92.25 99 HIS A N 1
ATOM 826 C CA . HIS A 1 99 ? 9.639 9.451 -22.413 1.00 92.25 99 HIS A CA 1
ATOM 827 C C . HIS A 1 99 ? 9.084 9.445 -23.848 1.00 92.25 99 HIS A C 1
ATOM 829 O O . HIS A 1 99 ? 9.007 8.390 -24.473 1.00 92.25 99 HIS A O 1
ATOM 835 N N . GLN A 1 100 ? 8.758 10.621 -24.397 1.00 94.44 100 GLN A N 1
ATOM 836 C CA . GLN A 1 100 ? 8.124 10.772 -25.722 1.00 94.44 100 GLN A CA 1
ATOM 837 C C . GLN A 1 100 ? 8.917 10.114 -26.862 1.00 94.44 100 GLN A C 1
ATOM 839 O O . GLN A 1 100 ? 8.353 9.695 -27.870 1.00 94.44 100 GLN A O 1
ATOM 844 N N . ILE A 1 101 ? 10.234 9.992 -26.694 1.00 93.50 101 ILE A N 1
ATOM 845 C CA . ILE A 1 101 ? 11.098 9.318 -27.665 1.00 93.50 101 ILE A CA 1
ATOM 846 C C . ILE A 1 101 ? 10.765 7.827 -27.816 1.00 93.50 101 ILE A C 1
ATOM 848 O O . ILE A 1 101 ? 10.875 7.297 -28.917 1.00 93.50 101 ILE A O 1
ATOM 852 N N . CYS A 1 102 ? 10.277 7.181 -26.753 1.00 93.50 102 CYS A N 1
ATOM 853 C CA . CYS A 1 102 ? 9.892 5.771 -26.749 1.00 93.50 102 CYS A CA 1
ATOM 854 C C . CYS A 1 102 ? 8.577 5.495 -27.490 1.00 93.50 102 CYS A C 1
ATOM 856 O O . CYS A 1 102 ? 8.220 4.341 -27.694 1.00 93.50 102 CYS A O 1
ATOM 858 N N . SER A 1 103 ? 7.861 6.544 -27.895 1.00 93.31 103 SER A N 1
ATOM 859 C CA . SER A 1 103 ? 6.688 6.471 -28.769 1.00 93.31 103 SER A CA 1
ATOM 860 C C . SER A 1 103 ? 6.935 7.140 -30.126 1.00 93.31 103 SER A C 1
ATOM 862 O O . SER A 1 103 ? 5.992 7.394 -30.871 1.00 93.31 103 SER A O 1
ATOM 864 N N . SER A 1 104 ? 8.184 7.503 -30.428 1.00 92.94 104 SER A N 1
ATOM 865 C CA . SER A 1 104 ? 8.548 8.196 -31.664 1.00 92.94 104 SER A CA 1
ATOM 866 C C . SER A 1 104 ? 8.907 7.220 -32.785 1.00 92.94 104 SER A C 1
ATOM 868 O O . SER A 1 104 ? 9.176 6.043 -32.547 1.00 92.94 104 SER A O 1
ATOM 870 N N . ILE A 1 105 ? 8.988 7.728 -34.019 1.00 89.75 105 ILE A N 1
ATOM 871 C CA . ILE A 1 105 ? 9.430 6.931 -35.172 1.00 89.75 105 ILE A CA 1
ATOM 872 C C . ILE A 1 105 ? 10.839 6.354 -34.976 1.00 89.75 105 ILE A C 1
ATOM 874 O O . ILE A 1 105 ? 11.116 5.268 -35.468 1.00 89.75 105 ILE A O 1
ATOM 878 N N . PHE A 1 106 ? 11.702 7.019 -34.204 1.00 86.31 106 PHE A N 1
ATOM 879 C CA . PHE A 1 106 ? 13.103 6.634 -34.007 1.00 86.31 106 PHE A CA 1
ATOM 880 C C . PHE A 1 106 ? 13.310 5.305 -33.277 1.00 86.31 106 PHE A C 1
ATOM 882 O O . PHE A 1 106 ? 14.403 4.758 -33.338 1.00 86.31 106 PHE A O 1
ATOM 889 N N . VAL A 1 107 ? 12.289 4.800 -32.583 1.00 89.38 107 VAL A N 1
ATOM 890 C CA . VAL A 1 107 ? 12.313 3.485 -31.917 1.00 89.38 107 VAL A CA 1
ATOM 891 C C . VAL A 1 107 ? 11.364 2.484 -32.579 1.00 89.38 107 VAL A C 1
ATOM 893 O O . VAL A 1 107 ? 11.153 1.383 -32.078 1.00 89.38 107 VAL A O 1
ATOM 896 N N . SER A 1 108 ? 10.732 2.883 -33.684 1.00 87.06 108 SER A N 1
ATOM 897 C CA . SER A 1 108 ? 9.797 2.031 -34.406 1.00 87.06 108 SER A CA 1
ATOM 898 C C . SER A 1 108 ? 10.541 1.007 -35.258 1.00 87.06 108 SER A C 1
ATOM 900 O O . SER A 1 108 ? 11.582 1.303 -35.845 1.00 87.06 108 SER A O 1
ATOM 902 N N . SER A 1 109 ? 9.930 -0.166 -35.434 1.00 82.38 109 SER A N 1
ATOM 903 C CA . SER A 1 109 ? 10.478 -1.200 -36.322 1.00 82.38 109 SER A CA 1
ATOM 904 C C . SER A 1 109 ? 10.633 -0.733 -37.777 1.00 82.38 109 SER A C 1
ATOM 906 O O . SER A 1 109 ? 11.401 -1.314 -38.540 1.00 82.38 109 SER A O 1
ATOM 908 N N . ASP A 1 110 ? 9.897 0.306 -38.183 1.00 82.12 110 ASP A N 1
ATOM 909 C CA . ASP A 1 110 ? 9.960 0.853 -39.538 1.00 82.12 110 ASP A CA 1
ATOM 910 C C . ASP A 1 110 ? 11.236 1.669 -39.754 1.00 82.12 110 ASP A C 1
ATOM 912 O O . ASP A 1 110 ? 11.853 1.578 -40.816 1.00 82.12 110 ASP A O 1
ATOM 916 N N . TRP A 1 111 ? 11.681 2.401 -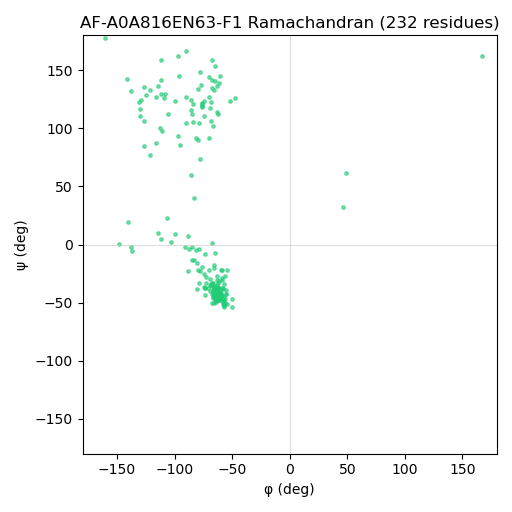38.729 1.00 80.62 111 TRP A N 1
ATOM 917 C CA . TRP A 1 111 ? 12.967 3.095 -38.747 1.00 80.62 111 TRP A CA 1
ATOM 918 C C . TRP A 1 111 ? 14.141 2.114 -38.778 1.00 80.62 111 TRP A C 1
ATOM 920 O O . TRP A 1 111 ? 15.089 2.309 -39.544 1.00 80.62 111 TRP A O 1
ATOM 930 N N . ASP A 1 112 ? 14.037 1.012 -38.033 1.00 69.62 112 ASP A N 1
ATOM 931 C CA . ASP A 1 112 ? 15.045 -0.049 -38.051 1.00 69.62 112 ASP A CA 1
ATOM 932 C C . ASP A 1 112 ? 15.178 -0.673 -39.446 1.00 69.62 112 ASP A C 1
ATOM 934 O O . ASP A 1 112 ? 16.280 -0.773 -39.992 1.00 69.62 112 ASP A O 1
ATOM 938 N N . LYS A 1 113 ? 14.049 -1.012 -40.083 1.00 74.62 113 LYS A N 1
ATOM 939 C CA . LYS A 1 113 ? 14.028 -1.538 -41.459 1.00 74.62 113 LYS A CA 1
ATOM 940 C C . LYS A 1 113 ? 14.565 -0.532 -42.471 1.00 74.62 113 LYS A C 1
ATOM 942 O O . LYS A 1 113 ? 15.209 -0.935 -43.440 1.00 74.62 113 LYS A O 1
ATOM 947 N N . TRP A 1 114 ? 14.284 0.757 -42.291 1.00 72.81 114 TRP A N 1
ATOM 948 C CA . TRP A 1 114 ? 14.774 1.798 -43.189 1.00 72.81 114 TRP A CA 1
ATOM 949 C C . TRP A 1 114 ? 16.303 1.909 -43.139 1.00 72.81 114 TRP A C 1
ATOM 951 O O . TRP A 1 114 ? 16.942 1.890 -44.191 1.00 72.81 114 TRP A O 1
ATOM 961 N N . GLY A 1 115 ? 16.886 1.921 -41.935 1.00 67.38 115 GLY A N 1
ATOM 962 C CA . GLY A 1 115 ? 18.339 1.944 -41.741 1.00 67.38 115 GLY A CA 1
ATOM 963 C C . GLY A 1 115 ? 19.046 0.726 -42.346 1.00 67.38 115 GLY A C 1
ATOM 964 O O . GLY A 1 115 ? 20.031 0.887 -43.059 1.00 67.38 115 GLY A O 1
ATOM 965 N N . MET A 1 116 ? 18.506 -0.485 -42.149 1.00 63.53 116 MET A N 1
ATOM 966 C CA . MET A 1 116 ? 19.103 -1.724 -42.680 1.00 63.53 116 MET A CA 1
ATOM 967 C C . MET A 1 116 ? 19.071 -1.829 -44.211 1.00 63.53 116 MET A C 1
ATOM 969 O O . MET A 1 116 ? 19.962 -2.424 -44.818 1.00 63.53 116 MET A O 1
ATOM 973 N N . ASN A 1 117 ? 18.039 -1.279 -44.856 1.00 64.38 117 ASN A N 1
ATOM 974 C CA . ASN A 1 117 ? 17.858 -1.384 -46.307 1.00 64.38 117 ASN A CA 1
ATOM 975 C C . ASN A 1 117 ? 18.569 -0.278 -47.093 1.00 64.38 117 ASN A C 1
ATOM 977 O O . ASN A 1 117 ? 18.563 -0.288 -48.330 1.00 64.38 117 ASN A O 1
ATOM 981 N N . TRP A 1 118 ? 19.188 0.675 -46.401 1.00 64.44 118 TRP A N 1
ATOM 982 C CA . TRP A 1 118 ? 19.854 1.783 -47.048 1.00 64.44 118 TRP A CA 1
ATOM 983 C C . TRP A 1 118 ? 21.240 1.392 -47.572 1.00 64.44 118 TRP A C 1
ATOM 985 O O . TRP A 1 118 ? 22.277 1.502 -46.920 1.00 64.44 118 TRP A O 1
ATOM 995 N N . LYS A 1 119 ? 21.257 0.932 -48.823 1.00 57.38 119 LYS A N 1
ATOM 996 C CA . LYS A 1 119 ? 22.482 0.684 -49.586 1.00 57.38 119 LYS A CA 1
ATOM 997 C C . LYS A 1 119 ? 22.971 2.012 -50.156 1.00 57.38 119 LYS A C 1
ATOM 999 O O . LYS A 1 119 ? 22.534 2.415 -51.234 1.00 57.38 119 LYS A O 1
ATOM 1004 N N . GLY A 1 120 ? 23.834 2.716 -49.423 1.00 57.66 120 GLY A N 1
ATOM 1005 C CA . GLY A 1 120 ? 24.441 3.953 -49.919 1.00 57.66 120 GLY A CA 1
ATOM 1006 C C . GLY A 1 120 ? 25.074 3.715 -51.295 1.00 57.66 120 GLY A C 1
ATOM 1007 O O . GLY A 1 120 ? 25.869 2.794 -51.479 1.00 57.66 120 GLY A O 1
ATOM 1008 N N . GLN A 1 121 ? 24.661 4.500 -52.289 1.00 53.84 121 GLN A N 1
ATOM 1009 C CA . GLN A 1 121 ? 25.090 4.348 -53.678 1.00 53.84 121 GLN A CA 1
ATOM 1010 C C . GLN A 1 121 ? 26.503 4.928 -53.853 1.00 53.84 121 GLN A C 1
ATOM 1012 O O . GLN A 1 121 ? 26.674 6.015 -54.394 1.00 53.84 121 GLN A O 1
ATOM 1017 N N . GLY A 1 122 ? 27.534 4.242 -53.358 1.00 54.59 122 GLY A N 1
ATOM 1018 C CA . GLY A 1 122 ? 28.917 4.639 -53.625 1.00 54.59 122 GLY A CA 1
ATOM 1019 C C . GLY A 1 122 ? 29.974 3.952 -52.755 1.00 54.59 122 GLY A C 1
ATOM 1020 O O . GLY A 1 122 ? 29.659 3.434 -51.687 1.00 54.59 122 GLY A O 1
ATOM 1021 N N . PRO A 1 123 ? 31.253 3.981 -53.174 1.00 51.25 123 PRO A N 1
ATOM 1022 C CA . PRO A 1 123 ? 32.367 3.327 -52.474 1.00 51.25 123 PRO A CA 1
ATOM 1023 C C . PRO A 1 123 ? 32.680 3.905 -51.075 1.00 51.25 123 PRO A C 1
ATOM 1025 O O . PRO A 1 123 ? 33.465 3.315 -50.342 1.00 51.25 123 PRO A O 1
ATOM 1028 N N . CYS A 1 124 ? 32.039 5.012 -50.674 1.00 51.41 124 CYS A N 1
ATOM 1029 C CA . CYS A 1 124 ? 32.141 5.623 -49.340 1.00 51.41 124 CYS A CA 1
ATOM 1030 C C . CYS A 1 124 ? 30.882 5.402 -48.466 1.00 51.41 124 CYS A C 1
ATOM 1032 O O . CYS A 1 124 ? 30.621 6.179 -47.548 1.00 51.41 124 CYS A O 1
ATOM 1034 N N . SER A 1 125 ? 30.068 4.372 -48.736 1.00 55.88 125 SER A N 1
ATOM 1035 C CA . SER A 1 125 ? 28.787 4.159 -48.031 1.00 55.88 125 SER A CA 1
ATOM 1036 C C . SER A 1 125 ? 28.933 3.828 -46.536 1.00 55.88 125 SER A C 1
ATOM 1038 O O . SER A 1 125 ? 27.980 3.973 -45.771 1.00 55.88 125 SER A O 1
ATOM 1040 N N . SER A 1 126 ? 30.110 3.370 -46.100 1.00 54.09 126 SER A N 1
ATOM 1041 C CA . SER A 1 126 ? 30.379 2.988 -44.708 1.00 54.09 126 SER A CA 1
ATOM 1042 C C . SER A 1 126 ? 30.564 4.180 -43.765 1.00 54.09 126 SER A C 1
ATOM 1044 O O . SER A 1 126 ? 30.447 4.016 -42.554 1.00 54.09 126 SER A O 1
ATOM 1046 N N . SER A 1 127 ? 30.860 5.372 -44.295 1.00 54.72 127 SER A N 1
ATOM 1047 C CA . SER A 1 127 ? 30.977 6.614 -43.514 1.00 54.72 127 SER A CA 1
ATOM 1048 C C . SER A 1 127 ? 29.664 7.384 -43.402 1.00 54.72 127 SER A C 1
ATOM 1050 O O . SER A 1 127 ? 29.625 8.422 -42.747 1.00 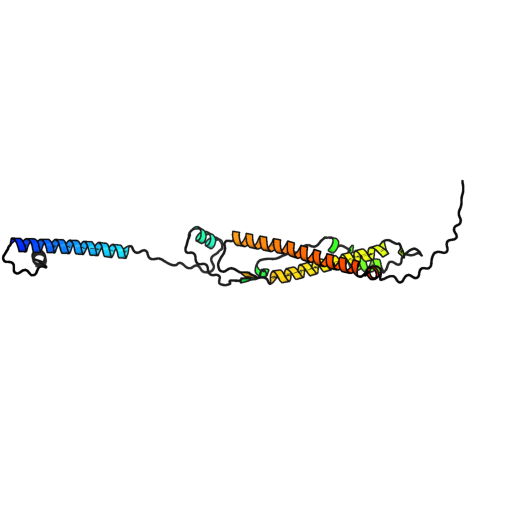54.72 127 SER A O 1
ATOM 1052 N N . ASP A 1 128 ? 28.600 6.901 -44.036 1.00 63.62 128 ASP A N 1
ATOM 1053 C CA . ASP A 1 128 ? 27.371 7.661 -44.145 1.00 63.62 128 ASP A CA 1
ATOM 1054 C C . ASP A 1 128 ? 26.541 7.587 -42.852 1.00 63.62 128 ASP A C 1
ATOM 1056 O O . ASP A 1 128 ? 26.400 6.524 -42.236 1.00 63.62 128 ASP A O 1
ATOM 1060 N N . PHE A 1 129 ? 26.049 8.746 -42.403 1.00 69.62 129 PHE A N 1
ATOM 1061 C CA . PHE A 1 129 ? 25.488 8.943 -41.064 1.00 69.62 129 PHE A CA 1
ATOM 1062 C C . PHE A 1 129 ? 24.360 7.959 -40.781 1.00 69.62 129 PHE A C 1
ATOM 1064 O O . PHE A 1 129 ? 24.302 7.426 -39.684 1.00 69.62 129 PHE A O 1
ATOM 1071 N N . ILE A 1 130 ? 23.508 7.660 -41.762 1.00 66.06 130 ILE A N 1
ATOM 1072 C CA . ILE A 1 130 ? 22.345 6.782 -41.570 1.00 66.06 130 ILE A CA 1
ATOM 1073 C C . ILE A 1 130 ? 22.770 5.339 -41.236 1.00 66.06 130 ILE A C 1
ATOM 1075 O O . ILE A 1 130 ? 22.160 4.724 -40.361 1.00 66.06 130 ILE A O 1
ATOM 1079 N N . ASN A 1 131 ? 23.864 4.834 -41.822 1.00 65.88 131 ASN A N 1
ATOM 1080 C CA . ASN A 1 131 ? 24.395 3.500 -41.509 1.00 65.88 131 ASN A CA 1
ATOM 1081 C C . ASN A 1 131 ? 24.968 3.429 -40.087 1.00 65.88 131 ASN A C 1
ATOM 1083 O O . ASN A 1 131 ? 24.843 2.409 -39.415 1.00 65.88 131 ASN A O 1
ATOM 1087 N N . GLN A 1 132 ? 25.582 4.513 -39.605 1.00 68.06 132 GLN A N 1
ATOM 1088 C CA . GLN A 1 132 ? 26.106 4.579 -38.236 1.00 68.06 132 GLN A CA 1
ATOM 1089 C C . GLN A 1 132 ? 24.999 4.880 -37.213 1.00 68.06 132 GLN A C 1
ATOM 1091 O O . GLN A 1 132 ? 24.991 4.311 -36.124 1.00 68.06 132 GLN A O 1
ATOM 1096 N N . ALA A 1 133 ? 24.045 5.741 -37.568 1.00 72.50 133 ALA A N 1
ATOM 1097 C CA . ALA A 1 133 ? 22.942 6.190 -36.728 1.00 72.50 133 ALA A CA 1
ATOM 1098 C C . ALA A 1 133 ? 21.937 5.073 -36.434 1.00 72.50 133 ALA A C 1
ATOM 1100 O O . ALA A 1 133 ? 21.410 5.027 -35.324 1.00 72.50 133 ALA A O 1
ATOM 1101 N N . HIS A 1 134 ? 21.708 4.153 -37.381 1.00 74.00 134 HIS A N 1
ATOM 1102 C CA . HIS A 1 134 ? 20.817 3.005 -37.196 1.00 74.00 134 HIS A CA 1
ATOM 1103 C C . HIS A 1 134 ? 21.114 2.236 -35.898 1.00 74.00 134 HIS A C 1
ATOM 1105 O O . HIS A 1 134 ? 20.205 2.011 -35.106 1.00 74.00 134 HIS A O 1
ATOM 1111 N N . ASN A 1 135 ? 22.387 1.940 -35.613 1.00 73.25 135 ASN A N 1
ATOM 1112 C CA . ASN A 1 135 ? 22.776 1.206 -34.404 1.00 73.25 135 ASN A CA 1
ATOM 1113 C C . ASN A 1 135 ? 22.440 1.968 -33.110 1.00 73.25 135 ASN A C 1
ATOM 1115 O O . ASN A 1 135 ? 22.073 1.359 -32.106 1.00 73.25 135 ASN A O 1
ATOM 1119 N N . TYR A 1 136 ? 22.544 3.301 -33.121 1.00 79.69 136 TYR A N 1
ATOM 1120 C CA . TYR A 1 136 ? 22.187 4.130 -31.966 1.00 79.69 136 TYR A CA 1
ATOM 1121 C C . TYR A 1 136 ? 20.674 4.178 -31.737 1.00 79.69 136 TYR A C 1
ATOM 1123 O O . TYR A 1 136 ? 20.229 4.170 -30.591 1.00 79.69 136 TYR A O 1
ATOM 1131 N N . PHE A 1 137 ? 19.884 4.210 -32.811 1.00 84.06 137 PHE A N 1
ATOM 1132 C CA . PHE A 1 137 ? 18.423 4.199 -32.732 1.00 84.06 137 PHE A CA 1
ATOM 1133 C C . PHE A 1 137 ? 17.864 2.828 -32.342 1.00 84.06 137 PHE A C 1
ATOM 1135 O O . PHE A 1 137 ? 16.965 2.758 -31.506 1.00 84.06 137 PHE A O 1
ATOM 1142 N N . TYR A 1 138 ? 18.471 1.749 -32.837 1.00 81.56 138 TYR A N 1
ATOM 1143 C CA . TYR A 1 138 ? 18.171 0.397 -32.378 1.00 81.56 138 TYR A CA 1
ATOM 1144 C C . TYR A 1 138 ? 18.432 0.260 -30.870 1.00 81.56 138 TYR A C 1
ATOM 1146 O O . TYR A 1 138 ? 17.551 -0.133 -30.109 1.00 81.56 138 TYR A O 1
ATOM 1154 N N . LEU A 1 139 ? 19.603 0.705 -30.399 1.00 81.69 139 LEU A N 1
ATOM 1155 C CA . LEU A 1 139 ? 19.933 0.707 -28.971 1.00 81.69 139 LEU A CA 1
ATOM 1156 C C . LEU A 1 139 ? 18.950 1.550 -28.136 1.00 81.69 139 LEU A C 1
ATOM 1158 O O . LEU A 1 139 ? 18.602 1.183 -27.016 1.00 81.69 139 LEU A O 1
ATOM 1162 N N . LEU A 1 140 ? 18.493 2.683 -28.669 1.00 86.94 140 LEU A N 1
ATOM 1163 C CA . LEU A 1 140 ? 17.472 3.507 -28.027 1.00 86.94 140 LEU A CA 1
ATOM 1164 C C . LEU A 1 140 ? 16.130 2.766 -27.900 1.00 86.94 140 LEU A C 1
ATOM 1166 O O . LEU A 1 140 ? 15.480 2.885 -26.860 1.00 86.94 140 LEU A O 1
ATOM 1170 N N . SER A 1 141 ? 15.732 1.999 -28.919 1.00 89.50 141 SER A N 1
ATOM 1171 C CA . SER A 1 141 ? 14.530 1.156 -28.877 1.00 89.50 141 SER A CA 1
ATOM 1172 C C . SER A 1 141 ? 14.625 0.104 -27.773 1.00 89.50 141 SER A C 1
ATOM 1174 O O . SER A 1 141 ? 13.733 0.013 -26.927 1.00 89.50 141 SER A O 1
ATOM 1176 N N . GLU A 1 142 ? 15.760 -0.591 -27.692 1.00 87.06 142 GLU A N 1
ATOM 1177 C CA . GLU A 1 142 ? 16.040 -1.573 -26.638 1.00 87.06 142 GLU A CA 1
ATOM 1178 C C . GLU A 1 142 ? 16.005 -0.937 -25.237 1.00 87.06 142 GLU A C 1
ATOM 1180 O O . GLU A 1 142 ? 15.399 -1.480 -24.314 1.00 87.06 142 GLU A O 1
ATOM 1185 N N . TYR A 1 143 ? 16.569 0.265 -25.060 1.00 87.94 143 TYR A N 1
ATOM 1186 C CA . TYR A 1 143 ? 16.469 0.981 -23.782 1.00 87.94 143 TYR A CA 1
ATOM 1187 C C . TYR A 1 143 ? 15.030 1.354 -23.416 1.00 87.94 143 TYR A C 1
ATOM 1189 O O . TYR A 1 143 ? 14.656 1.295 -22.240 1.00 87.94 143 TYR A O 1
ATOM 1197 N N . CYS A 1 144 ? 14.218 1.738 -24.399 1.00 92.44 144 CYS A N 1
ATOM 1198 C CA . CYS A 1 144 ? 12.810 2.041 -24.186 1.00 92.44 144 CYS A CA 1
ATOM 1199 C C . CYS A 1 144 ? 12.016 0.798 -23.767 1.00 92.44 144 CYS A C 1
ATOM 1201 O O . CYS A 1 144 ? 11.228 0.893 -22.825 1.00 92.44 144 CYS A O 1
ATOM 1203 N N . GLN A 1 145 ? 12.248 -0.352 -24.405 1.00 92.19 145 GLN A N 1
ATOM 1204 C CA . GLN A 1 145 ? 11.619 -1.625 -24.032 1.00 92.19 145 GLN A CA 1
ATOM 1205 C C . GLN A 1 145 ? 12.047 -2.065 -22.631 1.00 92.19 145 GLN A C 1
ATOM 1207 O O . GLN A 1 145 ? 11.199 -2.267 -21.764 1.00 92.19 145 GLN A O 1
ATOM 1212 N N . LEU A 1 146 ? 13.355 -2.065 -22.357 1.00 90.69 146 LEU A N 1
ATOM 1213 C CA . LEU A 1 146 ? 13.896 -2.397 -21.040 1.00 90.69 146 LEU A CA 1
ATOM 1214 C C . LEU A 1 146 ? 13.288 -1.526 -19.931 1.00 90.69 146 LEU A C 1
ATOM 1216 O O . LEU A 1 146 ? 12.955 -2.021 -18.854 1.00 90.69 146 LEU A O 1
ATOM 1220 N N . SER A 1 147 ? 13.136 -0.221 -20.179 1.00 92.56 147 SER A N 1
ATOM 1221 C CA . SER A 1 147 ? 12.521 0.685 -19.209 1.00 92.56 147 SER A CA 1
ATOM 1222 C C . SER A 1 147 ? 11.053 0.350 -18.952 1.00 92.56 147 SER A C 1
ATOM 1224 O O . SER A 1 147 ? 10.606 0.497 -17.815 1.00 92.56 147 SER A O 1
ATOM 1226 N N . GLN A 1 148 ? 10.297 -0.040 -19.980 1.00 94.75 148 GLN A N 1
ATOM 1227 C CA . GLN A 1 148 ? 8.892 -0.420 -19.834 1.00 94.75 148 GLN A CA 1
ATOM 1228 C C . GLN A 1 148 ? 8.763 -1.716 -19.039 1.00 94.75 148 GLN A C 1
ATOM 1230 O O . GLN A 1 148 ? 8.056 -1.745 -18.032 1.00 94.75 148 GLN A O 1
ATOM 1235 N N . ASP A 1 149 ? 9.518 -2.742 -19.421 1.00 93.69 149 ASP A N 1
ATOM 1236 C CA . ASP A 1 149 ? 9.486 -4.053 -18.775 1.00 93.69 149 ASP A CA 1
ATOM 1237 C C . ASP A 1 149 ? 9.895 -3.975 -17.304 1.00 93.69 149 ASP A C 1
ATOM 1239 O O . ASP A 1 149 ? 9.260 -4.577 -16.435 1.00 93.69 149 ASP A O 1
ATOM 1243 N N . LEU A 1 150 ? 10.925 -3.184 -16.993 1.00 92.62 150 LEU A N 1
ATOM 1244 C CA . LEU A 1 150 ? 11.371 -2.988 -15.618 1.00 92.62 150 LEU A CA 1
ATOM 1245 C C . LEU A 1 150 ? 10.301 -2.290 -14.779 1.00 92.62 150 LEU A C 1
ATOM 1247 O O . LEU A 1 150 ? 10.027 -2.723 -13.663 1.00 92.62 150 LEU A O 1
ATOM 1251 N N . VAL A 1 151 ? 9.667 -1.238 -15.304 1.00 94.00 151 VAL A N 1
ATOM 1252 C CA . VAL A 1 151 ? 8.586 -0.544 -14.592 1.00 94.00 151 VAL A CA 1
ATOM 1253 C C . VAL A 1 151 ? 7.396 -1.475 -14.368 1.00 94.00 151 VAL A C 1
ATOM 1255 O O . VAL A 1 151 ? 6.868 -1.510 -13.258 1.00 94.00 151 VAL A O 1
ATOM 1258 N N . LEU A 1 152 ? 6.993 -2.254 -15.375 1.00 94.88 152 LEU A N 1
ATOM 1259 C CA . LEU A 1 152 ? 5.899 -3.221 -15.252 1.00 94.88 152 LEU A CA 1
ATOM 1260 C C . LEU A 1 152 ? 6.208 -4.291 -14.201 1.00 94.88 152 LEU A C 1
ATOM 1262 O O . LEU A 1 152 ? 5.388 -4.531 -13.319 1.00 94.88 152 LEU A O 1
ATOM 1266 N N . LYS A 1 153 ? 7.417 -4.856 -14.220 1.00 95.12 153 LYS A N 1
ATOM 1267 C CA . LYS A 1 153 ? 7.861 -5.844 -13.231 1.00 95.12 153 LYS A CA 1
ATOM 1268 C C . LYS A 1 153 ? 7.870 -5.288 -11.806 1.00 95.12 153 LYS A C 1
ATOM 1270 O O . LYS A 1 153 ? 7.429 -5.954 -10.873 1.00 95.12 153 LYS A O 1
ATOM 1275 N N . GLU A 1 154 ? 8.381 -4.075 -11.617 1.00 94.44 154 GLU A N 1
ATOM 1276 C CA . GLU A 1 154 ? 8.399 -3.422 -10.302 1.00 94.44 154 GLU A CA 1
ATOM 1277 C C . GLU A 1 154 ? 6.965 -3.119 -9.827 1.00 94.44 154 GLU A C 1
ATOM 1279 O O . GLU A 1 154 ? 6.660 -3.282 -8.645 1.00 94.44 154 GLU A O 1
ATOM 1284 N N . LEU A 1 155 ? 6.053 -2.751 -10.736 1.00 95.88 155 LEU A N 1
ATOM 1285 C CA . LEU A 1 155 ? 4.631 -2.568 -10.425 1.00 95.88 155 LEU A CA 1
ATOM 1286 C C . LEU A 1 155 ? 3.943 -3.874 -10.023 1.00 95.88 155 LEU A C 1
ATOM 1288 O O . LEU A 1 155 ? 3.202 -3.883 -9.042 1.00 95.88 155 LEU A O 1
ATOM 1292 N N . GLU A 1 156 ? 4.193 -4.976 -10.730 1.00 95.62 156 GLU A N 1
ATOM 1293 C CA . GLU A 1 156 ? 3.674 -6.298 -10.358 1.00 95.62 156 GLU A CA 1
ATOM 1294 C C . GLU A 1 156 ? 4.102 -6.678 -8.939 1.00 95.62 1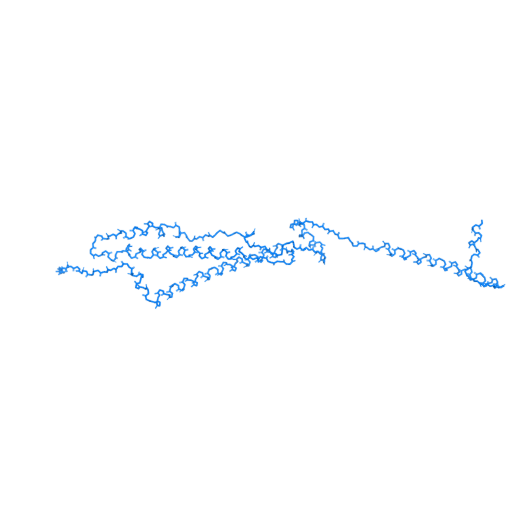56 GLU A C 1
ATOM 1296 O O . GLU A 1 156 ? 3.272 -7.092 -8.126 1.00 95.62 156 GLU A O 1
ATOM 1301 N N . GLN A 1 157 ? 5.381 -6.466 -8.610 1.00 94.75 157 GLN A N 1
ATOM 1302 C CA . GLN A 1 157 ? 5.902 -6.702 -7.265 1.00 94.75 157 GLN A CA 1
ATOM 1303 C C . GLN A 1 157 ? 5.266 -5.779 -6.227 1.00 94.75 157 GLN A C 1
ATOM 1305 O O . GLN A 1 157 ? 4.928 -6.232 -5.136 1.00 94.75 157 GLN A O 1
ATOM 1310 N N . PHE A 1 158 ? 5.067 -4.503 -6.557 1.00 95.56 158 PHE A N 1
ATOM 1311 C CA . PHE A 1 158 ? 4.419 -3.546 -5.667 1.00 95.56 158 PHE A CA 1
ATOM 1312 C C . PHE A 1 158 ? 2.963 -3.937 -5.375 1.00 95.56 158 PHE A C 1
ATOM 1314 O O . PHE A 1 158 ? 2.527 -3.910 -4.227 1.00 95.56 158 PHE A O 1
ATOM 1321 N N . TYR A 1 159 ? 2.206 -4.348 -6.389 1.00 96.75 159 TYR A N 1
ATOM 1322 C CA . TYR A 1 159 ? 0.776 -4.634 -6.268 1.00 96.75 159 TYR A CA 1
ATOM 1323 C C . TYR A 1 159 ? 0.429 -5.883 -5.460 1.00 96.75 159 TYR A C 1
ATOM 1325 O O . TYR A 1 159 ? -0.697 -5.978 -4.956 1.00 96.75 159 TYR A O 1
ATOM 1333 N N . VAL A 1 160 ? 1.366 -6.824 -5.323 1.00 96.62 160 VAL A N 1
ATOM 1334 C CA . VAL A 1 160 ? 1.197 -8.006 -4.464 1.00 96.62 160 VAL A CA 1
ATOM 1335 C C . VAL A 1 160 ? 1.566 -7.744 -3.003 1.00 96.62 160 VAL A C 1
ATOM 1337 O O . VAL A 1 160 ? 1.220 -8.557 -2.144 1.00 96.62 160 VAL A O 1
ATOM 1340 N N . MET A 1 161 ? 2.235 -6.624 -2.700 1.00 95.50 161 MET A N 1
ATOM 1341 C CA . MET A 1 161 ? 2.531 -6.233 -1.321 1.00 95.50 161 MET A CA 1
ATOM 1342 C C . MET A 1 161 ? 1.240 -5.923 -0.557 1.00 95.50 161 MET A C 1
ATOM 1344 O O . MET A 1 161 ? 0.222 -5.536 -1.138 1.00 95.50 161 MET A O 1
ATOM 1348 N N . GLN A 1 162 ? 1.292 -6.098 0.763 1.00 95.19 162 GLN A N 1
ATOM 1349 C CA . GLN A 1 162 ? 0.145 -5.926 1.646 1.00 95.19 162 GLN A CA 1
ATOM 1350 C C . GLN A 1 162 ? 0.354 -4.758 2.603 1.00 95.19 162 GLN A C 1
ATOM 1352 O O . GLN A 1 162 ? 1.415 -4.619 3.211 1.00 95.19 162 GLN A O 1
ATOM 1357 N N . TYR A 1 163 ? -0.693 -3.958 2.766 1.00 94.19 163 TYR A N 1
ATOM 1358 C CA . TYR A 1 163 ? -0.822 -2.995 3.845 1.00 94.19 163 TYR A CA 1
ATOM 1359 C C . TYR A 1 163 ? -1.368 -3.716 5.071 1.00 94.19 163 TYR A C 1
ATOM 1361 O O . TYR A 1 163 ? -2.439 -4.310 4.974 1.00 94.19 163 TYR A O 1
ATOM 1369 N N . ILE A 1 164 ? -0.641 -3.699 6.190 1.00 92.81 164 ILE A N 1
ATOM 1370 C CA . ILE A 1 164 ? -0.993 -4.454 7.399 1.00 92.81 164 ILE A CA 1
ATOM 1371 C C . ILE A 1 164 ? -1.292 -3.480 8.535 1.00 92.81 164 ILE A C 1
ATOM 1373 O O . ILE A 1 164 ? -0.456 -2.641 8.862 1.00 92.81 164 ILE A O 1
ATOM 1377 N N . THR A 1 165 ? -2.453 -3.635 9.167 1.00 91.31 165 THR A N 1
ATOM 1378 C CA . THR A 1 165 ? -2.835 -2.873 10.360 1.00 91.31 165 THR A CA 1
ATOM 1379 C C . THR A 1 165 ? -3.588 -3.751 11.356 1.00 91.31 165 THR A C 1
ATOM 1381 O O . THR A 1 165 ? -4.387 -4.608 10.980 1.00 91.31 165 THR A O 1
ATOM 1384 N N . SER A 1 166 ? -3.336 -3.543 12.648 1.00 84.12 166 SER A N 1
ATOM 1385 C CA . SER A 1 166 ? -4.018 -4.248 13.740 1.00 84.12 166 SER A CA 1
ATOM 1386 C C . SER A 1 166 ? -5.399 -3.670 14.066 1.00 84.12 166 SER A C 1
ATOM 1388 O O . SER A 1 166 ? -6.194 -4.331 14.732 1.00 84.12 166 SER A O 1
ATOM 1390 N N . GLY A 1 167 ? -5.700 -2.460 13.594 1.00 85.06 167 GLY A N 1
ATOM 1391 C CA . GLY A 1 167 ? -6.966 -1.773 13.831 1.00 85.06 167 GLY A CA 1
ATOM 1392 C C . GLY A 1 167 ? -7.218 -0.661 12.820 1.00 85.06 167 GLY A C 1
ATOM 1393 O O . GLY A 1 167 ? -6.394 -0.394 11.940 1.00 85.06 167 GLY A O 1
ATOM 1394 N N . VAL A 1 168 ? -8.375 -0.012 12.934 1.00 87.12 168 VAL A N 1
ATOM 1395 C CA . VAL A 1 168 ? -8.691 1.149 12.095 1.00 87.12 168 VAL A CA 1
ATOM 1396 C C . VAL A 1 168 ? -7.743 2.297 12.443 1.00 87.12 168 VAL A C 1
ATOM 1398 O O . VAL A 1 168 ? -7.517 2.605 13.611 1.00 87.12 168 VAL A O 1
ATOM 1401 N N . ILE A 1 169 ? -7.185 2.925 11.412 1.00 87.50 169 ILE A N 1
ATOM 1402 C CA . ILE A 1 169 ? -6.273 4.063 11.531 1.00 87.50 169 ILE A CA 1
ATOM 1403 C C . ILE A 1 169 ? -6.930 5.332 11.002 1.00 87.50 169 ILE A C 1
ATOM 1405 O O . ILE A 1 169 ? -7.842 5.292 10.177 1.00 87.50 169 ILE A O 1
ATOM 1409 N N . GLN A 1 170 ? -6.414 6.480 11.427 1.00 88.38 170 GLN A N 1
ATOM 1410 C CA . GLN A 1 170 ? -6.866 7.763 10.903 1.00 88.38 170 GLN A CA 1
ATOM 1411 C C . GLN A 1 170 ? -6.465 7.930 9.436 1.00 88.38 170 GLN A C 1
ATOM 1413 O O . GLN A 1 170 ? -5.332 7.632 9.044 1.00 88.38 170 GLN A O 1
ATOM 1418 N N . PHE A 1 171 ? -7.349 8.532 8.637 1.00 89.19 171 PHE A N 1
ATOM 1419 C CA . PHE A 1 171 ? -7.088 8.774 7.217 1.00 89.19 171 PHE A CA 1
ATOM 1420 C C . PHE A 1 171 ? -5.816 9.604 6.970 1.00 89.19 171 PHE A C 1
ATOM 1422 O O . PHE A 1 171 ? -5.086 9.375 6.006 1.00 89.19 171 PHE A O 1
ATOM 1429 N N . LYS A 1 172 ? -5.501 10.553 7.862 1.00 90.94 172 LYS A N 1
ATOM 1430 C CA . LYS A 1 172 ? -4.269 11.352 7.778 1.00 90.94 172 LYS A CA 1
ATOM 1431 C C . LYS A 1 172 ? -3.015 10.483 7.901 1.00 90.94 172 LYS A C 1
ATOM 1433 O O . LYS A 1 172 ? -2.065 10.688 7.144 1.00 90.94 172 LYS A O 1
ATOM 1438 N N . GLN A 1 173 ? -3.023 9.532 8.834 1.00 91.75 173 GLN A N 1
ATOM 1439 C CA . GLN A 1 173 ? -1.929 8.584 9.018 1.00 91.75 173 GLN A CA 1
ATOM 1440 C C . GLN A 1 173 ? -1.809 7.675 7.793 1.00 91.75 173 GLN A C 1
ATOM 1442 O O . GLN A 1 173 ? -0.739 7.631 7.191 1.00 91.75 173 GLN A O 1
ATOM 1447 N N . PHE A 1 174 ? -2.921 7.069 7.359 1.00 93.06 174 PHE A N 1
ATOM 1448 C CA . PHE A 1 174 ? -2.974 6.257 6.140 1.00 93.06 174 PHE A CA 1
ATOM 1449 C C . PHE A 1 174 ? -2.362 6.997 4.943 1.00 93.06 174 PHE A C 1
ATOM 1451 O O . PHE A 1 174 ? -1.416 6.523 4.321 1.00 93.06 174 PHE A O 1
ATOM 1458 N N . ASN A 1 175 ? -2.827 8.215 4.658 1.00 94.44 175 ASN A N 1
ATOM 1459 C CA . ASN A 1 175 ? -2.351 9.002 3.521 1.00 94.44 175 ASN A CA 1
ATOM 1460 C C . ASN A 1 175 ? -0.851 9.342 3.624 1.00 94.44 175 ASN A C 1
ATOM 1462 O O . ASN A 1 175 ? -0.143 9.351 2.619 1.00 94.44 175 ASN A O 1
ATOM 1466 N N . SER A 1 176 ? -0.345 9.611 4.831 1.00 96.12 176 SER A N 1
ATOM 1467 C CA . SER A 1 176 ? 1.084 9.860 5.050 1.00 96.12 176 SER A CA 1
ATOM 1468 C C . SER A 1 176 ? 1.930 8.615 4.774 1.00 96.12 176 SER A C 1
ATOM 1470 O O . SER A 1 176 ? 2.960 8.702 4.101 1.00 96.12 176 SER A O 1
ATOM 1472 N N . GLU A 1 177 ? 1.493 7.455 5.261 1.00 95.00 177 GLU A N 1
ATOM 1473 C CA . GLU A 1 177 ? 2.176 6.180 5.041 1.00 95.00 177 GLU A CA 1
ATOM 1474 C C . GLU A 1 177 ? 2.165 5.797 3.558 1.00 95.00 177 GLU A C 1
ATOM 1476 O O . GLU A 1 177 ? 3.220 5.508 2.991 1.00 95.00 177 GLU A O 1
ATOM 1481 N N . ILE A 1 178 ? 1.011 5.901 2.888 1.00 95.25 178 ILE A N 1
ATOM 1482 C CA . ILE A 1 178 ? 0.888 5.604 1.456 1.00 95.25 178 ILE A CA 1
ATOM 1483 C C . ILE A 1 178 ? 1.748 6.543 0.605 1.00 95.25 178 ILE A C 1
ATOM 1485 O O . ILE A 1 178 ? 2.430 6.082 -0.310 1.00 95.25 178 ILE A O 1
ATOM 1489 N N . LYS A 1 179 ? 1.800 7.845 0.914 1.00 96.12 179 LYS A N 1
ATOM 1490 C CA . LYS A 1 179 ? 2.699 8.777 0.210 1.00 96.12 179 LYS A CA 1
ATOM 1491 C C . LYS A 1 179 ? 4.163 8.373 0.349 1.00 96.12 179 LYS A C 1
ATOM 1493 O O . LYS A 1 179 ? 4.878 8.347 -0.649 1.00 96.12 179 LYS A O 1
ATOM 1498 N N . SER A 1 180 ? 4.597 8.022 1.558 1.00 96.50 180 SER A N 1
ATOM 1499 C CA . SER A 1 180 ? 5.965 7.551 1.803 1.00 96.50 180 SER A CA 1
ATOM 1500 C C . SER A 1 180 ? 6.276 6.272 1.016 1.00 96.50 180 SER A C 1
ATOM 1502 O O . SER A 1 180 ? 7.330 6.161 0.387 1.00 96.50 180 SER A O 1
ATOM 1504 N N . LEU A 1 181 ? 5.329 5.329 0.970 1.00 95.06 181 LEU A N 1
ATOM 1505 C CA . LEU A 1 181 ? 5.451 4.100 0.184 1.00 95.06 181 LEU A CA 1
ATOM 1506 C C . LEU A 1 181 ? 5.579 4.381 -1.318 1.00 95.06 181 LEU A C 1
ATOM 1508 O O . LEU A 1 181 ? 6.447 3.799 -1.969 1.00 95.06 181 LEU A O 1
ATOM 1512 N N . ILE A 1 182 ? 4.765 5.292 -1.858 1.00 95.12 182 ILE A N 1
ATOM 1513 C CA . ILE A 1 182 ? 4.812 5.694 -3.271 1.00 95.12 182 ILE A CA 1
ATOM 1514 C C . ILE A 1 182 ? 6.148 6.367 -3.608 1.00 95.12 182 ILE A C 1
ATOM 1516 O O . ILE A 1 182 ? 6.748 6.054 -4.636 1.00 95.12 182 ILE A O 1
ATOM 1520 N N . GLU A 1 183 ? 6.644 7.267 -2.759 1.00 95.94 183 GLU A N 1
ATOM 1521 C CA . GLU A 1 183 ? 7.942 7.913 -2.987 1.00 95.94 183 GLU A CA 1
ATOM 1522 C C . GLU A 1 183 ? 9.099 6.911 -2.915 1.00 95.94 183 GLU A C 1
ATOM 1524 O O . GLU A 1 183 ? 9.989 6.916 -3.767 1.00 95.94 183 GLU A O 1
ATOM 1529 N N . ASN A 1 184 ? 9.051 5.976 -1.966 1.00 95.44 184 ASN A N 1
ATOM 1530 C CA . ASN A 1 184 ? 10.034 4.901 -1.883 1.00 95.44 184 ASN A CA 1
ATOM 1531 C C . ASN A 1 184 ? 10.003 4.002 -3.126 1.00 95.44 184 ASN A C 1
ATOM 1533 O O . ASN A 1 184 ? 11.058 3.637 -3.641 1.00 95.44 184 ASN A O 1
ATOM 1537 N N . PHE A 1 185 ? 8.810 3.673 -3.633 1.00 94.50 185 PHE A N 1
ATOM 1538 C CA . PHE A 1 185 ? 8.649 2.930 -4.881 1.00 94.50 185 PHE A CA 1
ATOM 1539 C C . PHE A 1 185 ? 9.333 3.660 -6.043 1.00 94.50 185 PHE A C 1
ATOM 1541 O O . PHE A 1 185 ? 10.220 3.089 -6.671 1.00 94.50 185 PHE A O 1
ATOM 1548 N N . LYS A 1 186 ? 9.037 4.951 -6.253 1.00 93.62 186 LYS A N 1
ATOM 1549 C CA . LYS A 1 186 ? 9.667 5.760 -7.315 1.00 93.62 186 LYS A CA 1
ATOM 1550 C C . LYS A 1 186 ? 11.193 5.734 -7.240 1.00 93.62 186 LYS A C 1
ATOM 1552 O O . LYS A 1 186 ? 11.853 5.445 -8.238 1.00 93.62 186 LYS A O 1
ATOM 1557 N N . VAL A 1 187 ? 11.758 6.012 -6.063 1.00 95.06 187 VAL A N 1
ATOM 1558 C CA . VAL A 1 187 ? 13.216 6.056 -5.866 1.00 95.06 187 VAL A CA 1
ATOM 1559 C C . VAL A 1 187 ? 13.845 4.682 -6.106 1.00 95.06 187 VAL A C 1
ATOM 1561 O O . VAL A 1 187 ? 14.885 4.585 -6.762 1.00 95.06 187 VAL A O 1
ATOM 1564 N N . LYS A 1 188 ? 13.219 3.608 -5.613 1.00 94.12 188 LYS A N 1
ATOM 1565 C CA . LYS A 1 188 ? 13.699 2.236 -5.819 1.00 94.12 188 LYS A CA 1
ATOM 1566 C C . LYS A 1 188 ? 13.662 1.834 -7.287 1.00 94.12 188 LYS A C 1
ATOM 1568 O O . LYS A 1 188 ? 14.679 1.358 -7.782 1.00 94.12 188 LYS A O 1
ATOM 1573 N N . THR A 1 189 ? 12.563 2.090 -7.992 1.00 92.81 189 THR A N 1
ATOM 1574 C CA . THR A 1 189 ? 12.434 1.790 -9.424 1.00 92.81 189 THR A CA 1
ATOM 1575 C C . THR A 1 189 ? 13.465 2.563 -10.248 1.00 92.81 189 THR A C 1
ATOM 1577 O O . THR A 1 189 ? 14.162 1.973 -11.071 1.00 92.81 189 THR A O 1
ATOM 1580 N N . GLN A 1 190 ? 13.660 3.860 -9.978 1.00 91.81 190 GLN A N 1
ATOM 1581 C CA . GLN A 1 190 ? 14.697 4.660 -10.645 1.00 91.81 190 GLN A CA 1
ATOM 1582 C C . GLN A 1 190 ? 16.107 4.115 -10.388 1.00 91.81 190 GLN A C 1
ATOM 1584 O O . GLN A 1 190 ? 16.928 4.024 -11.303 1.00 91.81 190 GLN A O 1
ATOM 1589 N N . LYS A 1 191 ? 16.399 3.732 -9.140 1.00 93.75 191 LYS A N 1
ATOM 1590 C CA . LYS A 1 191 ? 17.688 3.145 -8.765 1.00 93.75 191 LYS A CA 1
ATOM 1591 C C . LYS A 1 191 ? 17.902 1.780 -9.421 1.00 93.75 191 LYS A C 1
ATOM 1593 O O . LYS A 1 191 ? 19.011 1.512 -9.882 1.00 93.75 191 LYS A O 1
ATOM 1598 N N . SER A 1 192 ? 16.867 0.945 -9.473 1.00 90.88 192 SER A N 1
ATOM 1599 C CA . SER A 1 192 ? 16.857 -0.353 -10.158 1.00 90.88 192 SER A CA 1
ATOM 1600 C C . SER A 1 192 ? 17.200 -0.168 -11.639 1.00 90.88 192 SER A C 1
ATOM 1602 O O . SER A 1 192 ? 18.194 -0.726 -12.106 1.00 90.88 192 SER A O 1
ATOM 1604 N N . LEU A 1 193 ? 16.505 0.743 -12.331 1.00 89.25 193 LEU A N 1
ATOM 1605 C CA . LEU A 1 193 ? 16.772 1.078 -13.732 1.00 89.25 193 LEU A CA 1
ATOM 1606 C C . LEU A 1 193 ? 18.214 1.546 -13.953 1.00 89.25 193 LEU A C 1
ATOM 1608 O O . LEU A 1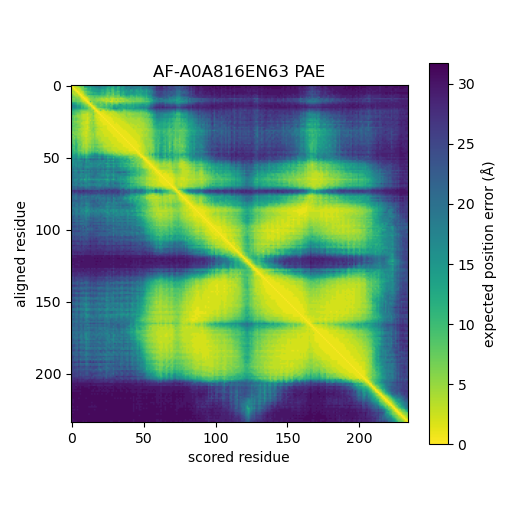 193 ? 18.929 0.991 -14.785 1.00 89.25 193 LEU A O 1
ATOM 1612 N N . LYS A 1 194 ? 18.680 2.526 -13.170 1.00 91.06 194 LYS A N 1
ATOM 1613 C CA . LYS A 1 194 ? 20.058 3.031 -13.268 1.00 91.06 194 LYS A CA 1
ATOM 1614 C C . LYS A 1 194 ? 21.090 1.924 -13.045 1.00 91.06 194 LYS A C 1
ATOM 1616 O O . LYS A 1 194 ? 22.117 1.896 -13.713 1.00 91.06 194 LYS A O 1
ATOM 1621 N N . THR A 1 195 ? 20.820 1.012 -12.115 1.00 91.88 195 THR A N 1
ATOM 1622 C CA . THR A 1 195 ? 21.717 -0.105 -11.806 1.00 91.88 195 THR A CA 1
ATOM 1623 C C . THR A 1 195 ? 21.794 -1.076 -12.981 1.00 91.88 195 THR A C 1
ATOM 1625 O O . THR A 1 195 ? 22.897 -1.435 -13.384 1.00 91.88 195 THR A O 1
ATOM 1628 N N . GLN A 1 196 ? 20.658 -1.442 -13.581 1.00 88.56 196 GLN A N 1
ATOM 1629 C CA . GLN A 1 196 ? 20.645 -2.307 -14.763 1.00 88.56 196 GLN A CA 1
ATOM 1630 C C . GLN A 1 196 ? 21.357 -1.668 -15.959 1.00 88.56 196 GLN A C 1
ATOM 1632 O O . GLN A 1 196 ? 22.188 -2.317 -16.590 1.00 88.56 196 GLN A O 1
ATOM 1637 N N . LEU A 1 197 ? 21.130 -0.377 -16.216 1.00 86.31 197 LEU A N 1
ATOM 1638 C CA . LEU A 1 197 ? 21.832 0.354 -17.276 1.00 86.31 197 LEU A CA 1
ATOM 1639 C C . LEU A 1 197 ? 23.346 0.406 -17.043 1.00 86.31 197 LEU A C 1
ATOM 1641 O O . LEU A 1 197 ? 24.120 0.168 -17.969 1.00 86.31 197 LEU A O 1
ATOM 1645 N N . ASN A 1 198 ? 23.780 0.660 -15.807 1.00 87.25 198 ASN A N 1
ATOM 1646 C CA . ASN A 1 198 ? 25.201 0.654 -15.467 1.00 87.25 198 ASN A CA 1
ATOM 1647 C C . ASN A 1 198 ? 25.829 -0.731 -15.677 1.00 87.25 198 ASN A C 1
ATOM 1649 O O . ASN A 1 198 ? 26.967 -0.814 -16.136 1.00 87.25 198 ASN A O 1
ATOM 1653 N N . ILE A 1 199 ? 25.109 -1.815 -15.365 1.00 85.94 199 ILE A N 1
ATOM 1654 C CA . ILE A 1 199 ? 25.585 -3.183 -15.610 1.00 85.94 199 ILE A CA 1
ATOM 1655 C C . ILE A 1 199 ? 25.746 -3.417 -17.113 1.00 85.94 199 ILE A C 1
ATOM 1657 O O . ILE A 1 199 ? 26.806 -3.872 -17.534 1.00 85.94 199 ILE A O 1
ATOM 1661 N N . ILE A 1 200 ? 24.747 -3.047 -17.920 1.00 82.19 200 ILE A N 1
ATOM 1662 C CA . ILE A 1 200 ? 24.798 -3.165 -19.384 1.00 82.19 200 ILE A CA 1
ATOM 1663 C C . ILE A 1 200 ? 26.011 -2.412 -19.939 1.00 82.19 200 ILE A C 1
ATOM 1665 O O . ILE A 1 200 ? 26.822 -2.992 -20.658 1.00 82.19 200 ILE A O 1
ATOM 1669 N N . GLN A 1 201 ? 26.198 -1.151 -19.546 1.00 79.56 201 GLN A N 1
ATOM 1670 C CA . GLN A 1 201 ? 27.364 -0.360 -19.944 1.00 79.56 201 GLN A CA 1
ATOM 1671 C C . GLN A 1 201 ? 28.677 -1.027 -19.517 1.00 79.56 201 GLN A C 1
ATOM 1673 O O . GLN A 1 201 ? 29.581 -1.181 -20.335 1.00 79.56 201 GLN A O 1
ATOM 1678 N N . SER A 1 202 ? 28.777 -1.482 -18.266 1.00 82.12 202 SER A N 1
ATOM 1679 C CA . SER A 1 202 ? 29.984 -2.147 -17.753 1.00 82.12 202 SER A CA 1
ATOM 1680 C C . SER A 1 202 ? 30.312 -3.417 -18.539 1.00 82.12 202 SER A C 1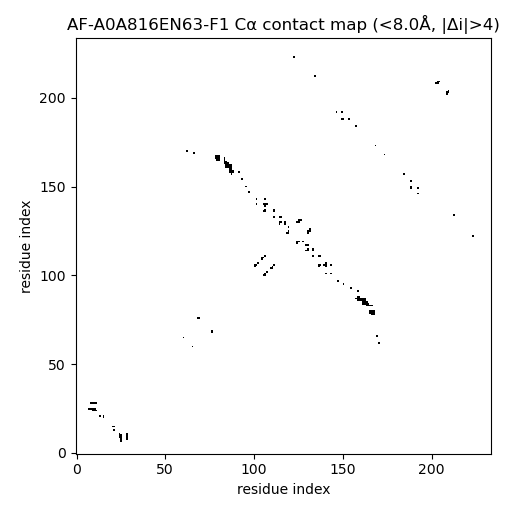
ATOM 1682 O O . SER A 1 202 ? 31.473 -3.665 -18.848 1.00 82.12 202 SER A O 1
ATOM 1684 N N . VAL A 1 203 ? 29.298 -4.207 -18.902 1.00 79.19 203 VAL A N 1
ATOM 1685 C CA . VAL A 1 203 ? 29.447 -5.418 -19.719 1.00 79.19 203 VAL A CA 1
ATOM 1686 C C . VAL A 1 203 ? 29.912 -5.066 -21.132 1.00 79.19 203 VAL A C 1
ATOM 1688 O O . VAL A 1 203 ? 30.811 -5.730 -21.647 1.00 79.19 203 VAL A O 1
ATOM 1691 N N . ILE A 1 204 ? 29.357 -4.014 -21.740 1.00 71.75 204 ILE A N 1
ATOM 1692 C CA . ILE A 1 204 ? 29.747 -3.546 -23.078 1.00 71.75 204 ILE A CA 1
ATOM 1693 C C . ILE A 1 204 ? 31.211 -3.082 -23.094 1.00 71.75 204 ILE A C 1
ATOM 1695 O O . ILE A 1 204 ? 31.971 -3.486 -23.979 1.00 71.75 204 ILE A O 1
ATOM 1699 N N . PHE A 1 205 ? 31.615 -2.263 -22.117 1.00 71.44 205 PHE A N 1
ATOM 1700 C CA . PHE A 1 205 ? 32.962 -1.692 -22.052 1.00 71.44 205 PHE A CA 1
ATOM 1701 C C . PHE A 1 205 ? 34.027 -2.715 -21.636 1.00 71.44 205 PHE A C 1
ATOM 1703 O O . PHE A 1 205 ? 35.087 -2.763 -22.259 1.00 71.44 205 PHE A O 1
ATOM 1710 N N . ASN A 1 206 ? 33.757 -3.561 -20.633 1.00 65.94 206 ASN A N 1
ATOM 1711 C CA . ASN A 1 206 ? 34.761 -4.487 -20.097 1.00 65.94 206 ASN A CA 1
ATOM 1712 C C . ASN A 1 206 ? 34.969 -5.730 -20.966 1.00 65.94 206 ASN A C 1
ATOM 1714 O O . ASN A 1 206 ? 36.089 -6.226 -21.045 1.00 65.94 206 ASN A O 1
ATOM 1718 N N . ASN A 1 207 ? 33.930 -6.230 -21.643 1.00 59.41 207 ASN A N 1
ATOM 1719 C CA . ASN A 1 207 ? 34.060 -7.439 -22.465 1.00 59.41 207 ASN A CA 1
ATOM 1720 C C . ASN A 1 207 ? 34.498 -7.158 -23.908 1.00 59.41 207 ASN A C 1
ATOM 1722 O O . ASN A 1 207 ? 34.454 -8.067 -24.732 1.00 59.41 207 ASN A O 1
ATOM 1726 N N . GLN A 1 208 ? 34.854 -5.913 -24.258 1.00 54.97 208 GLN A N 1
ATOM 1727 C CA . GLN A 1 208 ? 35.090 -5.510 -25.653 1.00 54.97 208 GLN A CA 1
ATOM 1728 C C . GLN A 1 208 ? 33.976 -6.005 -26.605 1.00 54.97 208 GLN A C 1
ATOM 1730 O O . GLN A 1 208 ? 34.200 -6.250 -27.794 1.00 54.97 208 GLN A O 1
ATOM 1735 N N . LEU A 1 209 ? 32.735 -6.095 -26.105 1.00 53.22 209 LEU A N 1
ATOM 1736 C CA . LEU A 1 209 ? 31.531 -6.344 -26.909 1.00 53.22 209 LEU A CA 1
ATOM 1737 C C . LEU A 1 209 ? 31.221 -5.155 -27.835 1.00 53.22 209 LEU A C 1
ATOM 1739 O O . LEU A 1 209 ? 30.285 -5.206 -28.623 1.00 53.22 209 LEU A O 1
ATOM 1743 N N . LEU A 1 210 ? 32.056 -4.111 -27.810 1.00 48.00 210 LEU A N 1
ATOM 1744 C CA . LEU A 1 210 ? 32.243 -3.157 -28.905 1.00 48.00 210 LEU A CA 1
ATOM 1745 C C . LEU A 1 210 ? 32.599 -3.826 -30.233 1.00 48.00 210 LEU A C 1
ATOM 1747 O O . LEU A 1 210 ? 32.353 -3.231 -31.278 1.00 48.00 210 LEU A O 1
ATOM 1751 N N . SER A 1 211 ? 33.137 -5.049 -30.205 1.00 47.25 211 SER A N 1
ATOM 1752 C CA . SER A 1 211 ? 33.126 -5.894 -31.388 1.00 47.25 211 SER A CA 1
ATOM 1753 C C . SER A 1 211 ? 31.676 -6.058 -31.837 1.00 47.25 211 SER A C 1
ATOM 1755 O O . SER A 1 211 ? 31.383 -5.627 -32.937 1.00 47.25 211 SER A O 1
ATOM 1757 N N . HIS A 1 212 ? 30.733 -6.492 -30.987 1.00 38.94 212 HIS A N 1
ATOM 1758 C CA . HIS A 1 212 ? 29.347 -6.753 -31.398 1.00 38.94 212 HIS A CA 1
ATOM 1759 C C . HIS A 1 212 ? 28.451 -5.539 -31.690 1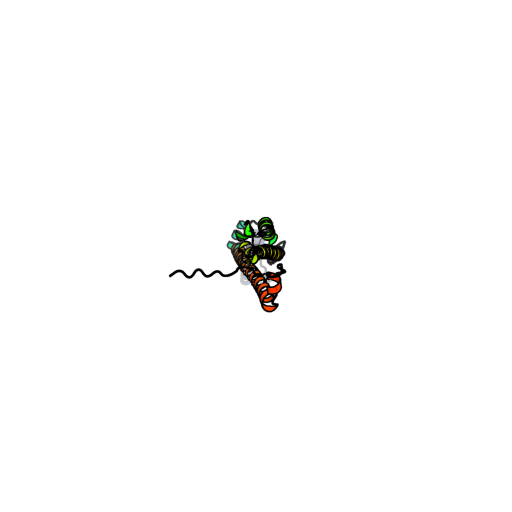.00 38.94 212 HIS A C 1
ATOM 1761 O O . HIS A 1 212 ? 27.616 -5.612 -32.583 1.00 38.94 212 HIS A O 1
ATOM 1767 N N . LEU A 1 213 ? 28.692 -4.384 -31.067 1.00 44.22 213 LEU A N 1
ATOM 1768 C CA . LEU A 1 213 ? 28.066 -3.114 -31.485 1.00 44.22 213 LEU A CA 1
ATOM 1769 C C . LEU A 1 213 ? 28.741 -2.484 -32.728 1.00 44.22 213 LEU A C 1
ATOM 1771 O O . LEU A 1 213 ? 28.250 -1.496 -33.272 1.00 44.22 213 LEU A O 1
ATOM 1775 N N . ARG A 1 214 ? 29.833 -3.093 -33.217 1.00 41.97 214 ARG A N 1
ATOM 1776 C CA . ARG A 1 214 ? 30.324 -3.018 -34.606 1.00 41.97 214 ARG A CA 1
ATOM 1777 C C . ARG A 1 214 ? 30.003 -4.289 -35.426 1.00 41.97 214 ARG A C 1
ATOM 1779 O O . ARG A 1 214 ? 30.386 -4.347 -36.595 1.00 41.97 214 ARG A O 1
ATOM 1786 N N . ILE A 1 215 ? 29.309 -5.301 -34.887 1.00 46.12 215 ILE A N 1
ATOM 1787 C CA . ILE A 1 215 ? 29.033 -6.574 -35.586 1.00 46.12 215 ILE A CA 1
ATOM 1788 C C . ILE A 1 215 ? 27.672 -6.517 -36.250 1.00 46.12 215 ILE A C 1
ATOM 1790 O O . ILE A 1 215 ? 26.648 -6.975 -35.762 1.00 46.12 215 ILE A O 1
ATOM 1794 N N . GLY A 1 216 ? 27.752 -5.966 -37.447 1.00 36.09 216 GLY A N 1
ATOM 1795 C CA . GLY A 1 216 ? 26.990 -6.402 -38.607 1.00 36.09 216 GLY A CA 1
ATOM 1796 C C . GLY A 1 216 ? 27.767 -6.193 -39.910 1.00 36.09 216 GLY A C 1
ATOM 1797 O O . GLY A 1 216 ? 27.250 -6.501 -40.976 1.00 36.09 216 GLY A 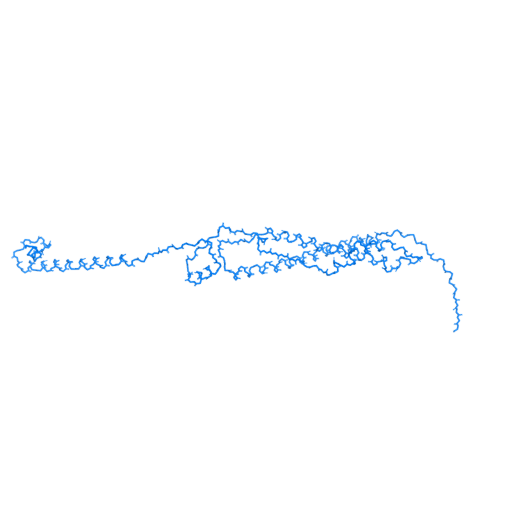O 1
ATOM 1798 N N . MET A 1 217 ? 29.000 -5.664 -39.866 1.00 42.22 217 MET A N 1
ATOM 1799 C CA . MET A 1 217 ? 29.765 -5.347 -41.071 1.00 42.22 217 MET A CA 1
ATOM 1800 C C . MET A 1 217 ? 30.992 -6.248 -41.205 1.00 42.22 217 MET A C 1
ATOM 1802 O O . MET A 1 217 ? 32.044 -6.006 -40.614 1.00 42.22 217 MET A O 1
ATOM 1806 N N . SER A 1 218 ? 30.874 -7.276 -42.047 1.00 32.69 218 SER A N 1
ATOM 1807 C CA . SER A 1 218 ? 32.031 -7.822 -42.752 1.00 32.69 218 SER A CA 1
ATOM 1808 C C . SER A 1 218 ? 32.503 -6.766 -43.757 1.00 32.69 218 SER A C 1
ATOM 1810 O O . SER A 1 218 ? 31.845 -6.540 -44.772 1.00 32.69 218 SER A O 1
ATOM 1812 N N . TYR A 1 219 ? 33.617 -6.089 -43.490 1.00 41.12 219 TYR A N 1
ATOM 1813 C CA . TYR A 1 219 ? 34.211 -5.172 -44.463 1.00 41.12 219 TYR A CA 1
ATOM 1814 C C . TYR A 1 219 ? 35.135 -5.947 -45.411 1.00 41.12 219 TYR A C 1
ATOM 1816 O O . TYR A 1 219 ? 36.178 -6.441 -44.990 1.00 41.12 219 TYR A O 1
ATOM 1824 N N . GLN A 1 220 ? 34.802 -6.002 -46.703 1.00 32.69 220 GLN A N 1
ATOM 1825 C CA . GLN A 1 220 ? 35.829 -6.073 -47.745 1.00 32.69 220 GLN A CA 1
ATOM 1826 C C . GLN A 1 220 ? 36.278 -4.637 -48.027 1.00 32.69 220 GLN A C 1
ATOM 1828 O O . GLN A 1 220 ? 35.546 -3.853 -48.626 1.00 32.69 220 GLN A O 1
ATOM 1833 N N . ILE A 1 221 ? 37.467 -4.270 -47.549 1.00 37.28 221 ILE A N 1
ATOM 1834 C CA . ILE A 1 221 ? 38.080 -2.979 -47.867 1.00 37.28 221 ILE A CA 1
ATOM 1835 C C . ILE A 1 221 ? 38.684 -3.093 -49.267 1.00 37.28 221 ILE A C 1
ATOM 1837 O O . ILE A 1 221 ? 39.740 -3.695 -49.445 1.00 37.28 221 ILE A O 1
ATOM 1841 N N . GLN A 1 222 ? 38.023 -2.500 -50.258 1.00 35.50 222 GLN A N 1
ATOM 1842 C CA . GLN A 1 222 ? 38.622 -2.211 -51.556 1.00 35.50 222 GLN A CA 1
ATOM 1843 C C . GLN A 1 222 ? 38.772 -0.693 -51.669 1.00 35.50 222 GLN A C 1
ATOM 1845 O O . GLN A 1 222 ? 37.813 0.027 -51.938 1.00 35.50 222 GLN A O 1
ATOM 1850 N N . CYS A 1 223 ? 39.975 -0.198 -51.369 1.00 38.28 223 CYS A N 1
ATOM 1851 C CA . CYS A 1 223 ? 40.291 1.227 -51.429 1.00 38.28 223 CYS A CA 1
ATOM 1852 C C . CYS A 1 223 ? 40.217 1.767 -52.865 1.00 38.28 223 CYS A C 1
ATOM 1854 O O . CYS A 1 223 ? 40.649 1.116 -53.817 1.00 38.28 223 CYS A O 1
ATOM 1856 N N . CYS A 1 224 ? 39.691 2.989 -52.980 1.00 43.69 224 CYS A N 1
ATOM 1857 C CA . CYS A 1 224 ? 39.517 3.769 -54.199 1.00 43.69 224 CYS A CA 1
ATOM 1858 C C . CYS A 1 224 ? 40.766 3.825 -55.094 1.00 43.69 224 CYS A C 1
ATOM 1860 O O . CYS A 1 224 ? 41.821 4.311 -54.686 1.00 43.69 224 CYS A O 1
ATOM 1862 N N . ASN A 1 225 ? 40.592 3.460 -56.366 1.00 37.59 225 ASN A N 1
ATOM 1863 C CA . ASN A 1 225 ? 41.432 3.940 -57.457 1.00 37.59 225 ASN A CA 1
ATOM 1864 C C . ASN A 1 225 ? 41.131 5.427 -57.692 1.00 37.59 225 ASN A C 1
ATOM 1866 O O . ASN A 1 225 ? 40.253 5.759 -58.488 1.00 37.59 225 ASN A O 1
ATOM 1870 N N . THR A 1 226 ? 41.867 6.323 -57.038 1.00 35.78 226 THR A N 1
ATOM 1871 C CA . THR A 1 226 ? 41.887 7.734 -57.440 1.00 35.78 226 THR A CA 1
ATOM 1872 C C . THR A 1 226 ? 43.326 8.175 -57.658 1.00 35.78 226 THR A C 1
ATOM 1874 O O . THR A 1 226 ? 44.096 8.361 -56.720 1.00 35.78 226 THR A O 1
ATOM 1877 N N . ILE A 1 227 ? 43.685 8.334 -58.933 1.00 32.72 227 ILE A N 1
ATOM 1878 C CA . ILE A 1 227 ? 44.903 9.014 -59.370 1.00 32.72 227 ILE A CA 1
ATOM 1879 C C . ILE A 1 227 ? 44.796 10.468 -58.898 1.00 32.72 227 ILE A C 1
ATOM 1881 O O . ILE A 1 227 ? 43.957 11.225 -59.387 1.00 32.72 227 ILE A O 1
ATOM 1885 N N . LEU A 1 228 ? 45.643 10.864 -57.950 1.00 28.48 228 LEU A N 1
ATOM 1886 C CA . LEU A 1 228 ? 45.836 12.264 -57.588 1.00 28.48 228 LEU A CA 1
ATOM 1887 C C . LEU A 1 228 ? 46.477 12.992 -58.780 1.00 28.48 228 LEU A C 1
ATOM 1889 O O . LEU A 1 228 ? 47.680 12.885 -59.004 1.00 28.48 228 LEU A O 1
ATOM 1893 N N . ARG A 1 229 ? 45.688 13.748 -59.551 1.00 28.89 229 ARG A N 1
ATOM 1894 C CA . ARG A 1 229 ? 46.226 14.855 -60.354 1.00 28.89 229 ARG A CA 1
ATOM 1895 C C . ARG A 1 229 ? 46.180 16.115 -59.503 1.00 28.89 229 ARG A C 1
ATOM 1897 O O . ARG A 1 229 ? 45.117 16.694 -59.303 1.00 28.89 229 ARG A O 1
ATOM 1904 N N . SER A 1 230 ? 47.339 16.526 -59.000 1.00 27.27 230 SER A N 1
ATOM 1905 C CA . SER A 1 230 ? 47.527 17.875 -58.484 1.00 27.27 230 SER A CA 1
ATOM 1906 C C . SER A 1 230 ? 47.494 18.854 -59.660 1.00 27.27 230 SER A C 1
ATOM 1908 O O . SER A 1 230 ? 48.334 18.803 -60.553 1.00 27.27 230 SER A O 1
ATOM 1910 N N . ASN A 1 231 ? 46.523 19.764 -59.663 1.00 27.39 231 ASN A N 1
ATOM 1911 C CA . ASN A 1 231 ? 46.658 21.020 -60.389 1.00 27.39 231 ASN A CA 1
ATOM 1912 C C . ASN A 1 231 ? 47.108 22.063 -59.372 1.00 27.39 231 ASN A C 1
ATOM 1914 O O . ASN A 1 231 ? 46.301 22.657 -58.664 1.00 27.39 231 ASN A O 1
ATOM 1918 N N . ILE A 1 232 ? 48.425 22.234 -59.285 1.00 33.53 232 ILE A N 1
ATOM 1919 C CA . ILE A 1 232 ? 49.024 23.443 -58.733 1.00 33.53 232 ILE A CA 1
ATOM 1920 C C . ILE A 1 232 ? 48.851 24.514 -59.810 1.00 33.53 232 ILE A C 1
ATOM 1922 O O . ILE A 1 232 ? 49.502 24.440 -60.850 1.00 33.53 232 ILE A O 1
ATOM 1926 N N . TYR A 1 233 ? 48.000 25.507 -59.567 1.00 32.22 233 TYR A N 1
ATOM 1927 C CA . TYR A 1 233 ? 48.075 26.781 -60.275 1.00 32.22 233 TYR A CA 1
ATOM 1928 C C . TYR A 1 233 ? 48.052 27.928 -59.262 1.00 32.22 233 TYR A C 1
ATOM 1930 O O . TYR A 1 233 ? 47.053 28.124 -58.581 1.00 32.22 233 TYR A O 1
ATOM 1938 N N . ARG A 1 234 ? 49.232 28.567 -59.197 1.00 34.94 234 ARG A N 1
ATOM 1939 C CA . ARG A 1 234 ? 49.638 29.897 -58.702 1.00 34.94 234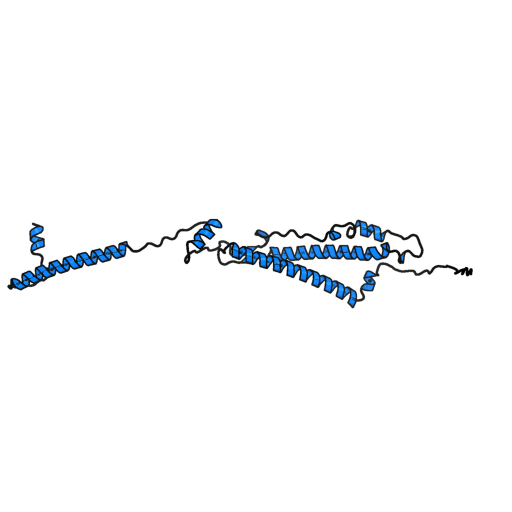 ARG A CA 1
ATOM 1940 C C . ARG A 1 234 ? 48.752 30.629 -57.702 1.00 34.94 234 ARG A C 1
ATOM 1942 O O . ARG A 1 234 ? 47.668 31.089 -58.110 1.00 34.94 234 ARG A O 1
#

Foldseek 3Di:
DVVVCLQQDFPDPDPDPDPVVSVVRNVVVVVVVVVVVVVVVVVVVVVVPPDDDDDDDDDPDDLVRVVVCCVVPPPDDDFFDPDQKDFCLVPDDDDDDDDVLLVDPLLDVVLLVVLVPDPPPDLCSCPDCSVLVSLVSPVVNVLSVVLVVLLVVLVVVRRRDIDGDRGDDRPVVVVVVVVVVVVVSVVVSVVVSVVVVVVVVCCCVVVVCVVVSVPPDPDPDDDDPDDDDDDDDD

Nearest PDB structures (foldseek):
  6jpa-assembly1_E  TM=5.020E-01  e=1.801E+00  Oryctolagus cuniculus

Mean predicted aligned error: 15.5 Å

Solvent-accessible surface area (backbone atoms only — not comparable to full-atom values): 14452 Å² total; per-residue (Å²): 112,68,71,61,55,66,74,70,49,52,79,66,92,69,92,66,89,48,68,69,58,53,52,51,41,32,50,49,37,53,52,50,53,52,52,52,52,52,51,51,51,52,51,55,48,56,65,69,66,59,80,81,87,78,89,84,87,77,83,85,69,51,71,67,56,48,54,52,47,56,71,73,39,86,84,78,80,83,53,77,52,95,67,46,62,45,46,37,55,81,84,54,85,88,81,89,80,77,64,70,63,68,77,33,64,66,42,31,73,64,45,54,53,51,35,74,66,60,74,55,93,54,100,65,39,88,76,36,63,59,65,61,45,37,59,58,31,52,51,49,28,52,52,41,50,51,52,49,54,52,52,53,53,53,47,56,57,51,34,70,38,66,53,75,46,89,44,75,72,56,68,72,58,52,53,52,54,51,52,52,50,51,53,50,49,52,53,49,52,53,49,51,53,54,49,53,53,50,48,53,51,49,51,38,66,74,66,53,42,58,54,55,83,55,62,83,67,88,77,82,86,76,81,80,93,70,85,84,76,81,82,86,76,133

Radius of gyration: 48.2 Å; Cα contacts (8 Å, |Δi|>4): 104; chains: 1; bounding box: 104×38×148 Å